Protein AF-A0A1B0DEE8-F1 (afdb_monomer_lite)

Structure (mmCIF, N/CA/C/O backbone):
data_AF-A0A1B0DEE8-F1
#
_entry.id   AF-A0A1B0DEE8-F1
#
loop_
_atom_site.group_PDB
_atom_site.id
_atom_site.type_symbol
_atom_site.label_atom_id
_atom_site.label_alt_id
_atom_site.label_comp_id
_atom_site.label_asym_id
_atom_site.label_entity_id
_atom_site.label_seq_id
_atom_site.pdbx_PDB_ins_code
_atom_site.Cartn_x
_atom_site.Cartn_y
_atom_site.Cartn_z
_atom_site.occupancy
_atom_site.B_iso_or_equiv
_atom_site.auth_seq_id
_atom_site.auth_comp_id
_atom_site.auth_asym_id
_atom_site.auth_atom_id
_atom_site.pdbx_PDB_model_num
ATOM 1 N N . MET A 1 1 ? 38.162 15.261 -68.451 1.00 57.97 1 MET A N 1
ATOM 2 C CA . MET A 1 1 ? 38.473 14.743 -67.091 1.00 57.97 1 MET A CA 1
ATOM 3 C C . MET A 1 1 ? 37.613 15.298 -65.938 1.00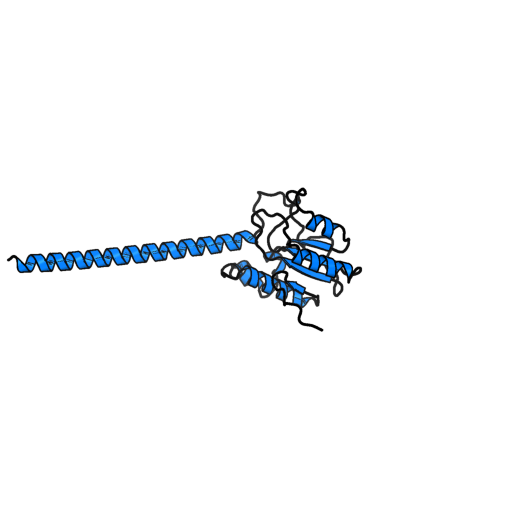 57.97 1 MET A C 1
ATOM 5 O O . MET A 1 1 ? 37.346 14.545 -65.012 1.00 57.97 1 MET A O 1
ATOM 9 N N . ARG A 1 2 ? 37.113 16.549 -65.949 1.00 59.44 2 ARG A N 1
ATOM 10 C CA . ARG A 1 2 ? 36.412 17.152 -64.780 1.00 59.44 2 ARG A CA 1
ATOM 11 C C . ARG A 1 2 ? 35.042 16.550 -64.392 1.00 59.44 2 ARG A C 1
ATOM 13 O O . ARG A 1 2 ? 34.632 16.687 -63.243 1.00 59.44 2 ARG A O 1
ATOM 20 N N . ARG A 1 3 ? 34.320 15.885 -65.309 1.00 58.22 3 ARG A N 1
ATOM 21 C CA . ARG A 1 3 ? 32.992 15.290 -65.021 1.00 58.22 3 ARG A CA 1
ATOM 22 C C . ARG A 1 3 ? 33.059 14.008 -64.175 1.00 58.22 3 ARG A C 1
ATOM 24 O O . ARG A 1 3 ? 32.176 13.798 -63.352 1.00 58.22 3 ARG A O 1
ATOM 31 N N . CYS A 1 4 ? 34.113 13.201 -64.313 1.00 59.72 4 CYS A N 1
ATOM 32 C CA . CYS A 1 4 ? 34.241 11.930 -63.587 1.00 59.72 4 CYS A CA 1
ATOM 33 C C . CYS A 1 4 ? 34.540 12.147 -62.088 1.00 59.72 4 CYS A C 1
ATOM 35 O O . CYS A 1 4 ? 33.928 11.515 -61.228 1.00 59.72 4 CYS A O 1
ATOM 37 N N . LEU A 1 5 ? 35.383 13.137 -61.758 1.00 61.09 5 LEU A N 1
ATOM 38 C CA . LEU A 1 5 ? 35.723 13.483 -60.370 1.00 61.09 5 LEU A CA 1
ATOM 39 C C . LEU A 1 5 ? 34.499 13.920 -59.538 1.00 61.09 5 LEU A C 1
ATOM 41 O O . LEU A 1 5 ? 34.363 13.525 -58.382 1.00 61.09 5 LEU A O 1
ATOM 45 N N . LYS A 1 6 ? 33.569 14.692 -60.127 1.00 64.12 6 LYS A N 1
ATOM 46 C CA . LYS A 1 6 ? 32.334 15.131 -59.445 1.00 64.12 6 LYS A CA 1
ATOM 47 C C . LYS A 1 6 ? 31.393 13.967 -59.111 1.00 64.12 6 LYS A C 1
ATOM 49 O O . LYS A 1 6 ? 30.722 14.018 -58.082 1.00 64.12 6 LYS A O 1
ATOM 54 N N . LEU A 1 7 ? 31.341 12.930 -59.951 1.00 62.00 7 LEU A N 1
ATOM 55 C CA . LEU A 1 7 ? 30.512 11.743 -59.711 1.00 62.00 7 LEU A CA 1
ATOM 56 C C . LEU A 1 7 ? 31.082 10.878 -58.582 1.00 62.00 7 LEU A C 1
ATOM 58 O O . LEU A 1 7 ? 30.328 10.446 -57.712 1.00 62.00 7 LEU A O 1
ATOM 62 N N . ILE A 1 8 ? 32.405 10.698 -58.540 1.00 61.94 8 ILE A N 1
ATOM 63 C CA . ILE A 1 8 ? 33.090 9.981 -57.453 1.00 61.94 8 ILE A CA 1
ATOM 64 C C . ILE A 1 8 ? 32.907 10.732 -56.127 1.00 61.94 8 ILE A C 1
ATOM 66 O O . ILE A 1 8 ? 32.523 10.124 -55.129 1.00 61.94 8 ILE A O 1
ATOM 70 N N . HIS A 1 9 ? 33.056 12.061 -56.135 1.00 59.69 9 HIS A N 1
ATOM 71 C CA . HIS A 1 9 ? 32.853 12.892 -54.947 1.00 59.69 9 HIS A CA 1
ATOM 72 C C . HIS A 1 9 ? 31.398 12.862 -54.440 1.00 59.69 9 HIS A C 1
ATOM 74 O O . HIS A 1 9 ? 31.171 12.691 -53.2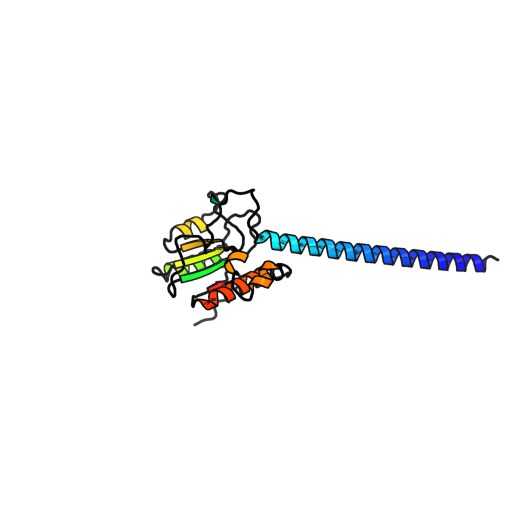44 1.00 59.69 9 HIS A O 1
ATOM 80 N N . ARG A 1 10 ? 30.391 12.925 -55.331 1.00 61.41 10 ARG A N 1
ATOM 81 C CA . ARG A 1 10 ? 28.968 12.767 -54.954 1.00 61.41 10 ARG A CA 1
ATOM 82 C C . ARG A 1 10 ? 28.661 11.382 -54.381 1.00 61.41 10 ARG A C 1
ATOM 84 O O . ARG A 1 10 ? 27.948 11.284 -53.386 1.00 61.41 10 ARG A O 1
ATOM 91 N N . ARG A 1 11 ? 29.214 10.317 -54.971 1.00 60.56 11 ARG A N 1
ATOM 92 C CA . ARG A 1 11 ? 29.012 8.936 -54.500 1.00 60.56 11 ARG A CA 1
ATOM 93 C C . ARG A 1 11 ? 29.676 8.703 -53.138 1.00 60.56 11 ARG A C 1
ATOM 95 O O . ARG A 1 11 ? 29.110 8.019 -52.292 1.00 60.56 11 ARG A O 1
ATOM 102 N N . GLN A 1 12 ? 30.838 9.315 -52.902 1.00 62.47 12 GLN A N 1
ATOM 103 C CA . GLN A 1 12 ? 31.542 9.261 -51.621 1.00 62.47 12 GLN A CA 1
ATOM 104 C C . GLN A 1 12 ? 30.820 10.075 -50.531 1.00 62.47 12 GLN A C 1
ATOM 106 O O . GLN A 1 12 ? 30.709 9.598 -49.404 1.00 62.47 12 GLN A O 1
ATOM 111 N N . ASN A 1 13 ? 30.250 11.240 -50.865 1.00 62.56 13 ASN A N 1
ATOM 112 C CA . ASN A 1 13 ? 29.417 12.019 -49.938 1.00 62.56 13 ASN A CA 1
ATOM 113 C C . ASN A 1 13 ? 28.088 11.327 -49.601 1.00 62.56 13 ASN A C 1
ATOM 115 O O . ASN A 1 13 ? 27.680 11.335 -48.445 1.00 62.56 13 ASN A O 1
ATOM 119 N N . SER A 1 14 ? 27.442 10.676 -50.573 1.00 65.19 14 SER A N 1
ATOM 120 C CA . SER A 1 14 ? 26.215 9.900 -50.342 1.00 65.19 14 SER A CA 1
ATOM 121 C C . SER A 1 14 ? 26.455 8.713 -49.399 1.00 65.19 14 SER A C 1
ATOM 123 O O . SER A 1 14 ? 25.689 8.517 -48.458 1.00 65.19 14 SER A O 1
ATOM 125 N N . LYS A 1 15 ? 27.566 7.979 -49.567 1.00 70.38 15 LYS A N 1
ATOM 126 C CA . LYS A 1 15 ? 27.953 6.895 -48.645 1.00 70.38 15 LYS A CA 1
ATOM 127 C C . LYS A 1 15 ? 28.266 7.401 -47.233 1.00 70.38 15 LYS A C 1
ATOM 129 O O . LYS A 1 15 ? 27.824 6.788 -46.268 1.00 70.38 15 LYS A O 1
ATOM 134 N N . LYS A 1 16 ? 28.982 8.527 -47.101 1.00 72.62 16 LYS A N 1
ATOM 135 C CA . LYS A 1 16 ? 29.254 9.159 -45.796 1.00 72.62 16 LYS A CA 1
ATOM 136 C C . LYS A 1 16 ? 27.967 9.622 -45.108 1.00 72.62 16 LYS A C 1
ATOM 138 O O . LYS A 1 16 ? 27.787 9.350 -43.929 1.00 72.62 16 LYS A O 1
ATOM 143 N N . SER A 1 17 ? 27.056 10.252 -45.847 1.00 77.00 17 SER A N 1
ATOM 144 C CA . SER A 1 17 ? 25.750 10.685 -45.335 1.00 77.00 17 SER A CA 1
ATOM 145 C C . SER A 1 17 ? 24.889 9.503 -44.868 1.00 77.00 17 SER A C 1
ATOM 147 O O . SER A 1 17 ? 24.322 9.566 -43.781 1.00 77.00 17 SER A O 1
ATOM 149 N N . SER A 1 18 ? 24.868 8.395 -45.618 1.00 81.62 18 SER A N 1
ATOM 150 C CA . SER A 1 18 ? 24.166 7.168 -45.217 1.00 81.62 18 SER A CA 1
ATOM 151 C C . SER A 1 18 ? 24.754 6.532 -43.952 1.00 81.62 18 SER A C 1
ATOM 153 O O . SER A 1 18 ? 23.999 6.038 -43.119 1.00 81.62 18 SER A O 1
ATOM 155 N N . LEU A 1 19 ? 26.083 6.548 -43.792 1.00 87.69 19 LEU A N 1
ATOM 156 C CA . LEU A 1 19 ? 26.756 6.011 -42.605 1.00 87.69 19 LEU A CA 1
ATOM 157 C C . LEU A 1 19 ? 26.468 6.861 -41.357 1.00 87.69 19 LEU A C 1
ATOM 159 O O . LEU A 1 19 ? 26.223 6.317 -40.284 1.00 87.69 19 LEU A O 1
ATOM 163 N N . ILE A 1 20 ? 26.442 8.191 -41.509 1.00 89.75 20 ILE A N 1
ATOM 164 C CA . ILE A 1 20 ? 26.087 9.125 -40.430 1.00 89.75 20 ILE A CA 1
ATOM 165 C C . ILE A 1 20 ? 24.626 8.927 -40.007 1.00 89.75 20 ILE A C 1
ATOM 167 O O . ILE A 1 20 ? 24.366 8.828 -38.813 1.00 89.75 20 ILE A O 1
ATOM 171 N N . LEU A 1 21 ? 23.682 8.803 -40.952 1.00 90.12 21 LEU A N 1
ATOM 172 C CA . LEU A 1 21 ? 22.279 8.513 -40.619 1.00 90.12 21 LEU A CA 1
ATOM 173 C C . LEU A 1 21 ? 22.135 7.194 -39.848 1.00 90.12 21 LEU A C 1
ATOM 175 O O . LEU A 1 21 ? 21.392 7.141 -38.871 1.00 90.12 21 LEU A O 1
ATOM 179 N N . GLY A 1 22 ? 22.861 6.150 -40.261 1.00 91.00 22 GLY A N 1
ATOM 180 C CA . GLY A 1 22 ? 22.868 4.862 -39.565 1.00 91.00 22 GLY A CA 1
ATOM 181 C C . GLY A 1 22 ? 23.398 4.967 -38.133 1.00 91.00 22 GLY A C 1
ATOM 182 O O . GLY A 1 22 ? 22.785 4.430 -37.213 1.00 91.00 22 GLY A O 1
ATOM 183 N N . LEU A 1 23 ? 24.490 5.710 -37.926 1.00 93.38 23 LEU A N 1
ATOM 184 C CA . LEU A 1 23 ? 25.056 5.947 -36.595 1.00 93.38 23 LEU A CA 1
ATOM 185 C C . LEU A 1 23 ? 24.091 6.742 -35.701 1.00 93.38 23 LEU A C 1
ATOM 187 O O . LEU A 1 23 ? 23.896 6.387 -34.543 1.00 93.38 23 LEU A O 1
ATOM 191 N N . VAL A 1 24 ? 23.455 7.788 -36.238 1.00 94.00 24 VAL A N 1
ATOM 192 C CA . VAL A 1 24 ? 22.467 8.590 -35.499 1.00 94.00 24 VAL A CA 1
ATOM 193 C C . VAL A 1 24 ? 21.260 7.737 -35.113 1.00 94.00 24 VAL A C 1
ATOM 195 O O . VAL A 1 24 ? 20.858 7.756 -33.953 1.00 94.00 24 VAL A O 1
ATOM 198 N N . ALA A 1 25 ? 20.719 6.940 -36.038 1.00 93.69 25 ALA A N 1
ATOM 199 C CA . ALA A 1 25 ? 19.613 6.030 -35.742 1.00 93.69 25 ALA A CA 1
ATOM 200 C C . ALA A 1 25 ? 19.987 5.013 -34.651 1.00 93.69 25 ALA A C 1
ATOM 202 O O . ALA A 1 25 ? 19.204 4.795 -33.731 1.00 93.69 25 ALA A O 1
ATOM 203 N N . PHE A 1 26 ? 21.198 4.450 -34.703 1.00 94.62 26 PHE A N 1
ATOM 204 C CA . PHE A 1 26 ? 21.702 3.535 -33.677 1.00 94.62 26 PHE A CA 1
ATOM 205 C C . PHE A 1 26 ? 21.856 4.203 -32.300 1.00 94.62 26 PHE A C 1
ATOM 207 O O . PHE A 1 26 ? 21.497 3.621 -31.280 1.00 94.62 26 PHE A O 1
ATOM 214 N N . LEU A 1 27 ? 22.355 5.441 -32.247 1.00 94.69 27 LEU A N 1
ATOM 215 C CA . LEU A 1 27 ? 22.477 6.184 -30.989 1.00 94.69 27 LEU A CA 1
ATOM 216 C C . LEU A 1 27 ? 21.104 6.529 -30.394 1.00 94.69 27 LEU A C 1
ATOM 218 O O . LEU A 1 27 ? 20.919 6.427 -29.181 1.00 94.69 27 LEU A O 1
ATOM 222 N N . LEU A 1 28 ? 20.131 6.891 -31.236 1.00 93.81 28 LEU A N 1
ATOM 223 C CA . LEU A 1 28 ? 18.759 7.161 -30.802 1.00 93.81 28 LEU A CA 1
ATOM 224 C C . LEU A 1 28 ? 18.076 5.901 -30.253 1.00 93.81 28 LEU A C 1
ATOM 226 O O . LEU A 1 28 ? 17.429 5.971 -29.209 1.00 93.81 28 LEU A O 1
ATOM 230 N N . THR A 1 29 ? 18.251 4.743 -30.896 1.00 91.25 29 THR A N 1
ATOM 231 C CA . THR A 1 29 ? 17.682 3.480 -30.396 1.00 91.25 29 THR A CA 1
ATOM 232 C C . THR A 1 29 ? 18.361 3.022 -29.110 1.00 91.25 29 THR A C 1
ATOM 234 O O . THR A 1 29 ? 17.673 2.612 -28.178 1.00 91.25 29 THR A O 1
ATOM 237 N N . LEU A 1 30 ? 19.686 3.150 -28.999 1.00 93.06 30 LEU A N 1
ATOM 238 C CA . LEU A 1 30 ? 20.413 2.819 -27.772 1.00 93.06 30 LEU A CA 1
ATOM 239 C C . LEU A 1 30 ? 19.978 3.709 -26.596 1.00 93.06 30 LEU A C 1
ATOM 241 O O . LEU A 1 30 ? 19.745 3.205 -25.498 1.00 93.06 30 LEU A O 1
ATOM 245 N N . SER A 1 31 ? 19.812 5.012 -26.836 1.00 90.88 31 SER A N 1
ATOM 246 C CA . SER A 1 31 ? 19.264 5.972 -25.868 1.00 90.88 31 SER A CA 1
ATOM 247 C C . SER A 1 31 ? 17.850 5.588 -25.411 1.00 90.88 31 SER A C 1
ATOM 249 O O . SER A 1 31 ? 17.574 5.536 -24.209 1.00 90.88 31 SER A O 1
ATOM 251 N N . ALA A 1 32 ? 16.964 5.229 -26.346 1.00 87.88 32 ALA A N 1
ATOM 252 C CA . ALA A 1 32 ? 15.616 4.758 -26.029 1.00 87.88 32 ALA A CA 1
ATOM 253 C C . ALA A 1 32 ? 15.633 3.468 -25.182 1.00 87.88 32 ALA A C 1
ATOM 255 O O . ALA A 1 32 ? 14.889 3.346 -24.212 1.00 87.88 32 ALA A O 1
ATOM 256 N N . ILE A 1 33 ? 16.527 2.521 -25.485 1.00 85.19 33 ILE A N 1
ATOM 257 C CA . ILE A 1 33 ? 16.680 1.284 -24.700 1.00 85.19 33 ILE A CA 1
ATOM 258 C C . ILE A 1 33 ? 17.191 1.588 -23.284 1.00 85.19 33 ILE A C 1
ATOM 260 O O . ILE A 1 33 ? 16.711 1.001 -22.314 1.00 85.19 33 ILE A O 1
ATOM 264 N N . LEU A 1 34 ? 18.160 2.497 -23.147 1.00 84.44 34 LEU A N 1
ATOM 265 C CA . LEU A 1 34 ? 18.716 2.904 -21.853 1.00 84.44 34 LEU A CA 1
ATOM 266 C C . LEU A 1 34 ? 17.673 3.606 -20.976 1.00 84.44 34 LEU A C 1
ATOM 268 O O . LEU A 1 34 ? 17.533 3.266 -19.801 1.00 84.44 34 LEU A O 1
ATOM 272 N N . THR A 1 35 ? 16.921 4.548 -21.547 1.00 79.00 35 THR A N 1
ATOM 273 C CA . THR A 1 35 ? 15.847 5.265 -20.839 1.00 79.00 35 THR A CA 1
ATOM 274 C C . THR A 1 35 ? 14.728 4.320 -20.408 1.00 79.00 35 THR A C 1
ATOM 276 O O . THR A 1 35 ? 14.304 4.377 -19.253 1.00 79.00 35 THR A O 1
ATOM 279 N N . LEU A 1 36 ? 14.327 3.381 -21.271 1.00 75.81 36 LEU A N 1
ATOM 280 C CA . LEU A 1 36 ? 13.357 2.344 -20.922 1.00 75.81 36 LEU A CA 1
ATOM 281 C C . LEU A 1 36 ? 13.870 1.472 -19.768 1.00 75.81 36 LEU A C 1
ATOM 283 O O . LEU A 1 36 ? 13.193 1.347 -18.753 1.00 75.81 36 LEU A O 1
ATOM 287 N N . LYS A 1 37 ? 15.097 0.940 -19.854 1.00 77.00 37 LYS A N 1
ATOM 288 C CA . LYS A 1 37 ? 15.707 0.155 -18.763 1.00 77.00 37 LYS A CA 1
ATOM 289 C C . LYS A 1 37 ? 15.753 0.918 -17.439 1.00 77.00 37 LYS A C 1
ATOM 291 O O . LYS A 1 37 ? 15.513 0.326 -16.389 1.00 77.00 37 LYS A O 1
ATOM 296 N N . HIS A 1 38 ? 16.051 2.215 -17.477 1.00 74.62 38 HIS A N 1
ATOM 297 C CA . HIS A 1 38 ? 16.076 3.049 -16.280 1.00 74.62 38 HIS A CA 1
ATOM 298 C C . HIS A 1 38 ? 14.681 3.202 -15.657 1.00 74.62 38 HIS A C 1
ATOM 300 O O . HIS A 1 38 ? 14.534 3.028 -14.448 1.00 74.62 38 HIS A O 1
ATOM 306 N N . ALA A 1 39 ? 13.653 3.470 -16.469 1.00 65.31 39 ALA A N 1
ATOM 307 C CA . ALA A 1 39 ? 12.270 3.557 -16.000 1.00 65.31 39 ALA A CA 1
ATOM 308 C C . ALA A 1 39 ? 11.797 2.234 -15.365 1.00 65.31 39 ALA A C 1
ATOM 310 O O . ALA A 1 39 ? 11.245 2.248 -14.265 1.00 65.31 39 ALA A O 1
ATOM 311 N N . LEU A 1 40 ? 12.111 1.093 -15.993 1.00 66.00 40 LEU A N 1
ATOM 312 C CA . LEU A 1 40 ? 11.787 -0.246 -15.479 1.00 66.00 40 LEU A CA 1
ATOM 313 C C . LEU A 1 40 ? 12.465 -0.523 -14.128 1.00 66.00 40 LEU A C 1
ATOM 315 O O . LEU A 1 40 ? 11.823 -0.955 -13.170 1.00 66.00 40 LEU A O 1
ATOM 319 N N . ASN A 1 41 ? 13.764 -0.228 -14.023 1.00 67.06 41 ASN A N 1
ATOM 320 C CA . ASN A 1 41 ? 14.497 -0.388 -12.768 1.00 67.06 41 ASN A CA 1
ATOM 321 C C . ASN A 1 41 ? 13.973 0.539 -11.667 1.00 67.06 41 ASN A C 1
ATOM 323 O O . ASN A 1 41 ? 13.994 0.158 -10.500 1.00 67.06 41 ASN A O 1
ATOM 327 N N . SER A 1 42 ? 13.502 1.738 -12.014 1.00 66.94 42 SER A N 1
ATOM 328 C CA . SER A 1 42 ? 12.907 2.651 -11.039 1.00 66.94 42 SER A CA 1
ATOM 329 C C . SER A 1 42 ? 11.577 2.127 -10.497 1.00 66.94 42 SER A C 1
ATOM 331 O O . SER A 1 42 ? 11.341 2.252 -9.301 1.00 66.94 42 SER A O 1
ATOM 333 N N . GLY A 1 43 ? 10.736 1.517 -11.340 1.00 66.12 43 GLY A N 1
ATOM 334 C CA . GLY A 1 43 ? 9.462 0.938 -10.908 1.00 66.12 43 GLY A CA 1
ATOM 335 C C . GLY A 1 43 ? 9.651 -0.233 -9.942 1.00 66.12 43 GLY A C 1
ATOM 336 O O . GLY A 1 43 ? 9.069 -0.258 -8.862 1.00 66.12 43 GLY A O 1
ATOM 337 N N . LYS A 1 44 ? 10.568 -1.153 -10.265 1.00 68.56 44 LYS A N 1
ATOM 338 C CA . LYS A 1 44 ? 10.904 -2.292 -9.396 1.00 68.56 44 LYS A CA 1
ATOM 339 C C . LYS A 1 44 ? 11.449 -1.858 -8.024 1.00 68.56 44 LYS A C 1
ATOM 341 O O . LYS A 1 44 ? 11.151 -2.497 -7.022 1.00 68.56 44 LYS A O 1
ATOM 346 N N . LYS A 1 45 ? 12.201 -0.753 -7.955 1.00 75.62 45 LYS A N 1
ATOM 347 C CA . LYS A 1 45 ? 12.716 -0.199 -6.688 1.00 75.62 45 LYS A CA 1
ATOM 348 C C . LYS A 1 45 ? 11.621 0.316 -5.745 1.00 75.62 45 LYS A C 1
ATOM 350 O O . LYS A 1 45 ? 11.877 0.393 -4.553 1.00 75.62 45 LYS A O 1
ATOM 355 N N . CYS A 1 46 ? 10.428 0.643 -6.246 1.00 79.94 46 CYS A N 1
ATOM 356 C CA . CYS A 1 46 ? 9.333 1.172 -5.426 1.00 79.94 46 CYS A CA 1
ATOM 357 C C . CYS A 1 46 ? 8.723 0.151 -4.458 1.00 79.94 46 CYS A C 1
ATOM 359 O O . CYS A 1 46 ? 8.167 0.545 -3.439 1.00 79.94 46 CYS A O 1
ATOM 361 N N . PHE A 1 47 ? 8.784 -1.140 -4.789 1.00 81.56 47 PHE A N 1
ATOM 362 C CA . PHE A 1 47 ? 8.101 -2.207 -4.043 1.00 81.56 47 PHE A CA 1
ATOM 363 C C . PHE A 1 47 ? 9.063 -3.190 -3.375 1.00 81.56 47 PHE A C 1
ATOM 365 O O . PHE A 1 47 ? 8.639 -4.131 -2.710 1.00 81.56 47 PHE A O 1
ATOM 372 N N . ILE A 1 48 ? 10.365 -2.994 -3.572 1.00 77.50 48 ILE A N 1
ATOM 373 C CA . ILE A 1 48 ? 11.402 -3.778 -2.913 1.00 77.50 48 ILE A CA 1
ATOM 374 C C . ILE A 1 48 ? 11.774 -3.068 -1.618 1.00 77.50 48 ILE A C 1
ATOM 376 O O . ILE A 1 48 ? 12.020 -1.862 -1.617 1.00 77.50 48 ILE A O 1
ATOM 380 N N . LEU A 1 49 ? 11.831 -3.831 -0.527 1.00 68.06 49 LEU A N 1
ATOM 381 C CA . LEU A 1 49 ? 12.379 -3.360 0.741 1.00 68.06 49 LEU A CA 1
ATOM 382 C C . LEU A 1 49 ? 13.816 -2.854 0.517 1.00 68.06 49 LEU A C 1
ATOM 384 O O . LEU A 1 49 ? 14.609 -3.559 -0.112 1.00 68.06 49 LEU A O 1
ATOM 388 N N . PRO A 1 50 ? 14.166 -1.644 0.979 1.00 64.19 50 PRO A N 1
ATOM 389 C CA . PRO A 1 50 ? 15.522 -1.132 0.831 1.00 64.19 50 PRO A CA 1
ATOM 390 C C . PRO A 1 50 ? 16.510 -2.039 1.571 1.00 64.19 50 PRO A C 1
ATOM 392 O O . PRO A 1 50 ? 16.306 -2.371 2.736 1.00 64.19 50 PRO A O 1
ATOM 395 N N . ASP A 1 51 ? 17.600 -2.412 0.904 1.00 55.97 51 ASP A N 1
ATOM 396 C CA . ASP A 1 51 ? 18.673 -3.187 1.524 1.00 55.97 51 ASP A CA 1
ATOM 397 C C . ASP A 1 51 ? 19.456 -2.283 2.496 1.00 55.97 51 ASP A C 1
ATOM 399 O O . ASP A 1 51 ? 20.151 -1.349 2.086 1.00 55.97 51 ASP A O 1
ATOM 403 N N . GLY A 1 52 ? 19.269 -2.502 3.799 1.00 55.59 52 GLY A N 1
ATOM 404 C CA . GLY A 1 52 ? 20.194 -2.074 4.853 1.00 55.59 52 GLY A CA 1
ATOM 405 C C . GLY A 1 52 ? 20.321 -0.579 5.188 1.00 55.59 52 GLY A C 1
ATOM 406 O O . GLY A 1 52 ? 21.196 -0.243 5.984 1.00 55.59 52 GLY A O 1
ATOM 407 N N . SER A 1 53 ? 19.501 0.337 4.650 1.00 53.75 53 SER A N 1
ATOM 408 C CA . SER A 1 53 ? 19.640 1.787 4.935 1.00 53.75 53 SER A CA 1
ATOM 409 C C . SER A 1 53 ? 18.620 2.377 5.916 1.00 53.75 53 SER A C 1
ATOM 411 O O . SER A 1 53 ? 18.816 3.491 6.402 1.00 53.75 53 SER A O 1
ATOM 413 N N . LEU A 1 54 ? 17.528 1.669 6.205 1.00 55.78 54 LEU A N 1
ATOM 414 C CA . LEU A 1 54 ? 16.495 2.089 7.150 1.00 55.78 54 LEU A CA 1
ATOM 415 C C . LEU A 1 54 ? 16.260 0.968 8.153 1.00 55.78 54 LEU A C 1
ATOM 417 O O . LEU A 1 54 ? 16.228 -0.202 7.783 1.00 55.78 54 LEU A O 1
ATOM 421 N N . ARG A 1 55 ? 16.143 1.330 9.434 1.00 61.25 55 ARG A N 1
ATOM 422 C CA . ARG A 1 55 ? 15.785 0.372 10.481 1.00 61.25 55 ARG A CA 1
ATOM 423 C C . ARG A 1 55 ? 14.431 -0.220 10.107 1.00 61.25 55 ARG A C 1
ATOM 425 O O . ARG A 1 55 ? 13.462 0.535 10.047 1.00 61.25 55 ARG A O 1
ATOM 432 N N . GLU A 1 56 ? 14.374 -1.530 9.867 1.00 63.06 56 GLU A N 1
ATOM 433 C CA . GLU A 1 56 ? 13.117 -2.274 9.684 1.00 63.06 56 GLU A CA 1
ATOM 434 C C . GLU A 1 56 ? 12.100 -1.910 10.780 1.00 63.06 56 GLU A C 1
ATOM 436 O O . GLU A 1 56 ? 10.916 -1.768 10.495 1.00 63.06 56 GLU A O 1
ATOM 441 N N . ASP A 1 57 ? 12.588 -1.599 11.987 1.00 66.94 57 ASP A N 1
ATOM 442 C CA . ASP A 1 57 ? 11.834 -1.101 13.145 1.00 66.94 57 ASP A CA 1
ATOM 443 C C . ASP A 1 57 ? 10.967 0.150 12.889 1.00 66.94 57 ASP A C 1
ATOM 445 O O . ASP A 1 57 ? 10.062 0.443 13.671 1.00 66.94 57 ASP A O 1
ATOM 449 N N . LEU A 1 58 ? 11.271 0.949 11.860 1.00 79.31 58 LEU A N 1
ATOM 450 C CA . LEU A 1 58 ? 10.544 2.184 11.546 1.00 79.31 58 LEU A CA 1
ATOM 451 C C . LEU A 1 58 ? 9.482 2.003 10.457 1.00 79.31 58 LEU A C 1
ATOM 453 O O . LEU A 1 58 ? 8.632 2.884 10.290 1.00 79.31 58 LEU A O 1
ATOM 457 N N . LEU A 1 59 ? 9.538 0.897 9.712 1.00 87.94 59 LEU A N 1
ATOM 458 C CA . LEU A 1 59 ? 8.537 0.548 8.714 1.00 87.94 59 LEU A CA 1
ATOM 459 C C . LEU A 1 59 ? 7.299 -0.044 9.393 1.00 87.94 59 LEU A C 1
ATOM 461 O O . LEU A 1 59 ? 7.348 -0.559 10.508 1.00 87.94 59 LEU A O 1
ATOM 465 N N . LEU A 1 60 ? 6.160 0.029 8.707 1.00 89.94 60 LEU A N 1
ATOM 466 C CA . LEU A 1 60 ? 4.976 -0.711 9.121 1.00 89.94 60 LEU A CA 1
ATOM 467 C C . LEU A 1 60 ? 5.260 -2.218 9.059 1.00 89.94 60 LEU A C 1
ATOM 469 O O . LEU A 1 60 ? 5.928 -2.672 8.120 1.00 89.94 60 LEU A O 1
ATOM 473 N N . PRO A 1 61 ? 4.711 -3.005 9.997 1.00 90.12 61 PRO A N 1
ATOM 474 C CA . PRO A 1 61 ? 4.886 -4.445 9.973 1.00 90.12 61 PRO A CA 1
ATOM 475 C C . PRO A 1 61 ? 4.212 -5.055 8.740 1.00 90.12 61 PRO A C 1
ATOM 477 O O . PRO A 1 61 ? 3.205 -4.542 8.233 1.00 90.12 61 PRO A O 1
ATOM 480 N N . ASP A 1 62 ? 4.782 -6.155 8.253 1.00 89.00 62 ASP A N 1
ATOM 481 C CA . ASP A 1 62 ? 4.215 -6.920 7.146 1.00 89.00 62 ASP A CA 1
ATOM 482 C C . ASP A 1 62 ? 2.951 -7.664 7.597 1.00 89.00 62 ASP A C 1
ATOM 484 O O . ASP A 1 62 ? 2.925 -8.279 8.665 1.00 89.00 62 ASP A O 1
ATOM 488 N N . ILE A 1 63 ? 1.899 -7.633 6.775 1.00 88.00 63 ILE A N 1
ATOM 489 C CA . ILE A 1 63 ? 0.620 -8.287 7.094 1.00 88.00 63 ILE A CA 1
ATOM 490 C C . ILE A 1 63 ? 0.744 -9.799 7.351 1.00 88.00 63 ILE A C 1
ATOM 492 O O . ILE A 1 63 ? -0.047 -10.347 8.114 1.00 88.00 63 ILE A O 1
ATOM 496 N N . MET A 1 64 ? 1.710 -10.480 6.731 1.00 84.19 64 MET A N 1
ATOM 497 C CA . MET A 1 64 ? 1.911 -11.922 6.895 1.00 84.19 64 MET A CA 1
ATOM 498 C C . MET A 1 64 ? 2.751 -12.267 8.131 1.00 84.19 64 MET A C 1
ATOM 500 O O . MET A 1 64 ? 2.825 -13.440 8.493 1.00 84.19 64 MET A O 1
ATOM 504 N N . MET A 1 65 ? 3.403 -11.281 8.756 1.00 83.19 65 MET A N 1
ATOM 505 C CA . MET A 1 65 ? 4.330 -11.490 9.877 1.00 83.19 65 MET A CA 1
ATOM 506 C C . MET A 1 65 ? 3.831 -10.920 11.209 1.00 83.19 65 MET A C 1
ATOM 508 O O . MET A 1 65 ? 4.404 -11.232 12.250 1.00 83.19 65 MET A O 1
ATOM 512 N N . ASP A 1 66 ? 2.793 -10.086 11.197 1.00 84.44 66 ASP A N 1
ATOM 513 C CA . ASP A 1 66 ? 2.295 -9.433 12.406 1.00 84.44 66 ASP A CA 1
ATOM 514 C C . ASP A 1 66 ? 1.311 -10.298 13.217 1.00 84.44 66 ASP A C 1
ATOM 516 O O . ASP A 1 66 ? 0.647 -11.198 12.702 1.00 84.44 66 ASP A O 1
ATOM 520 N N . ASN A 1 67 ? 1.180 -9.992 14.510 1.00 83.19 67 ASN A N 1
ATOM 521 C CA . ASN A 1 67 ? 0.310 -10.690 15.452 1.00 83.19 67 ASN A CA 1
ATOM 522 C C . ASN A 1 67 ? -1.185 -10.527 15.124 1.00 83.19 67 ASN A C 1
ATOM 524 O O . ASN A 1 67 ? -1.981 -11.449 15.320 1.00 83.19 67 ASN A O 1
ATOM 528 N N . LYS A 1 68 ? -1.573 -9.353 14.626 1.00 87.81 68 LYS A N 1
ATOM 529 C CA . LYS A 1 68 ? -2.948 -9.009 14.294 1.00 87.81 68 LYS A CA 1
ATOM 530 C C . LYS A 1 68 ? -3.224 -9.428 12.862 1.00 87.81 68 LYS A C 1
ATOM 532 O O . LYS A 1 68 ? -2.919 -8.715 11.909 1.00 87.81 68 LYS A O 1
ATOM 537 N N . THR A 1 69 ? -3.834 -10.598 12.736 1.00 83.38 69 THR A N 1
ATOM 538 C CA . THR A 1 69 ? -4.211 -11.169 11.447 1.00 83.38 69 THR A CA 1
ATOM 539 C C . THR A 1 69 ? -5.657 -10.822 11.076 1.00 83.38 69 THR A C 1
ATOM 541 O O . THR A 1 69 ? -6.499 -10.618 11.958 1.00 83.38 69 THR A O 1
ATOM 544 N N . PRO A 1 70 ? -5.968 -10.726 9.773 1.00 83.44 70 PRO A N 1
ATOM 545 C CA . PRO A 1 70 ? -7.334 -10.543 9.298 1.00 83.44 70 PRO A CA 1
ATOM 546 C C . PRO A 1 70 ? -8.276 -11.656 9.758 1.00 83.44 70 PRO A C 1
ATOM 548 O O . PRO A 1 70 ? -7.968 -12.839 9.619 1.00 83.44 70 PRO A O 1
ATOM 551 N N . THR A 1 71 ? -9.462 -11.278 10.234 1.00 81.81 71 THR A N 1
ATOM 552 C CA . THR A 1 71 ? -10.503 -12.235 10.624 1.00 81.81 71 THR A CA 1
ATOM 553 C C . THR A 1 71 ? -11.426 -12.503 9.438 1.00 81.81 71 THR A C 1
ATOM 555 O O . THR A 1 71 ? -11.983 -11.575 8.848 1.00 81.81 71 THR A O 1
ATOM 558 N N . LEU A 1 72 ? -11.642 -13.778 9.104 1.00 78.19 72 LEU A N 1
ATOM 559 C CA . LEU A 1 72 ? -12.506 -14.168 7.988 1.00 78.19 72 LEU A CA 1
ATOM 560 C C . LEU A 1 72 ? -13.918 -13.569 8.135 1.00 78.19 72 LEU A C 1
ATOM 562 O O . LEU A 1 72 ? -14.556 -13.701 9.180 1.00 78.19 72 LEU A O 1
ATOM 566 N N . GLY A 1 73 ? -14.398 -12.894 7.087 1.00 77.94 73 GLY A N 1
ATOM 567 C CA . GLY A 1 73 ? -15.738 -12.295 7.039 1.00 77.94 73 GLY A CA 1
ATOM 568 C C . GLY A 1 73 ? -15.960 -11.071 7.941 1.00 77.94 73 GLY A C 1
ATOM 569 O O . GLY A 1 73 ? -17.071 -10.548 7.971 1.00 77.94 73 GLY A O 1
ATOM 570 N N . ARG A 1 74 ? -14.939 -10.598 8.670 1.00 86.62 74 ARG A N 1
ATOM 571 C CA . ARG A 1 74 ? -14.999 -9.401 9.538 1.00 86.62 74 ARG A CA 1
ATOM 572 C C . ARG A 1 74 ? -13.792 -8.502 9.334 1.00 86.62 74 ARG A C 1
ATOM 574 O O . ARG A 1 74 ? -13.187 -7.991 10.277 1.00 86.62 74 ARG A O 1
ATOM 581 N N . THR A 1 75 ? -13.403 -8.349 8.081 1.00 88.38 75 THR A N 1
ATOM 582 C CA . THR A 1 75 ? -12.300 -7.482 7.711 1.00 88.38 75 THR A CA 1
ATOM 583 C C . THR A 1 75 ? -12.676 -6.662 6.486 1.00 88.38 75 THR A C 1
ATOM 585 O O . THR A 1 75 ? -13.403 -7.116 5.607 1.00 88.38 75 THR A O 1
ATOM 588 N N . ILE A 1 76 ? -12.210 -5.425 6.448 1.00 89.50 76 ILE A N 1
ATOM 589 C CA . ILE A 1 76 ? -12.254 -4.539 5.294 1.00 89.50 76 ILE A CA 1
ATOM 590 C C . ILE A 1 76 ? -10.815 -4.233 4.954 1.00 89.50 76 ILE A C 1
ATOM 592 O O . ILE A 1 76 ? -9.989 -4.027 5.843 1.00 89.50 76 ILE A O 1
ATOM 596 N N . PHE A 1 77 ? -10.512 -4.180 3.669 1.00 88.81 77 PHE A N 1
ATOM 597 C CA . PHE A 1 77 ? -9.171 -3.856 3.248 1.00 88.81 77 PHE A CA 1
ATOM 598 C C . PHE A 1 77 ? -9.128 -2.726 2.237 1.00 88.81 77 PHE A C 1
ATOM 600 O O . PHE A 1 77 ? -9.881 -2.714 1.261 1.00 88.81 77 PHE A O 1
ATOM 607 N N . PHE A 1 78 ? -8.156 -1.850 2.451 1.00 91.19 78 PHE A N 1
ATOM 608 C CA . PHE A 1 78 ? -7.743 -0.803 1.540 1.00 91.19 78 PHE A CA 1
ATOM 609 C C . PHE A 1 78 ? -6.357 -1.121 0.990 1.00 91.19 78 PHE A C 1
ATOM 611 O O . PHE A 1 78 ? -5.468 -1.494 1.752 1.00 91.19 78 PHE A O 1
ATOM 618 N N . HIS A 1 79 ? -6.166 -0.978 -0.318 1.00 89.00 79 HIS A N 1
ATOM 619 C CA . HIS A 1 79 ? -4.844 -1.075 -0.941 1.00 89.00 79 HIS A CA 1
ATOM 620 C C . HIS A 1 79 ? -4.360 0.295 -1.384 1.00 89.00 79 HIS A C 1
ATOM 622 O O . HIS A 1 79 ? -5.033 0.942 -2.183 1.00 89.00 79 HIS A O 1
ATOM 628 N N . GLU A 1 80 ? -3.191 0.687 -0.891 1.00 89.75 80 GLU A N 1
ATOM 629 C CA . GLU A 1 80 ? -2.427 1.839 -1.346 1.00 89.75 80 GLU A CA 1
ATOM 630 C C . GLU A 1 80 ? -1.243 1.336 -2.181 1.00 89.75 80 GLU A C 1
ATOM 632 O O . GLU A 1 80 ? -0.333 0.683 -1.658 1.00 89.75 80 GLU A O 1
ATOM 637 N N . THR A 1 81 ? -1.272 1.592 -3.491 1.00 87.19 81 THR A N 1
ATOM 638 C CA . THR A 1 81 ? -0.255 1.076 -4.424 1.00 87.19 81 THR A CA 1
ATOM 639 C C . THR A 1 81 ? 0.658 2.150 -4.998 1.00 87.19 81 THR A C 1
ATOM 641 O O . THR A 1 81 ? 1.518 1.844 -5.828 1.00 87.19 81 THR A O 1
ATOM 644 N N . SER A 1 82 ? 0.516 3.405 -4.559 1.00 83.88 82 SER A N 1
ATOM 645 C CA . SER A 1 82 ? 1.435 4.458 -4.977 1.00 83.88 82 SER A CA 1
ATOM 646 C C . SER A 1 82 ? 2.863 4.188 -4.492 1.00 83.88 82 SER A C 1
ATOM 648 O O . SER A 1 82 ? 3.108 3.596 -3.443 1.00 83.88 82 SER A O 1
ATOM 650 N N . CYS A 1 83 ? 3.834 4.620 -5.296 1.00 81.19 83 CYS A N 1
ATOM 651 C CA . CYS A 1 83 ? 5.244 4.518 -4.946 1.00 81.19 83 CYS A CA 1
ATOM 652 C C . CYS A 1 83 ? 5.640 5.659 -4.002 1.00 81.19 83 CYS A C 1
ATOM 654 O O . CYS A 1 83 ? 5.648 6.824 -4.407 1.00 81.19 83 CYS A O 1
ATOM 656 N N . SER A 1 84 ? 6.030 5.319 -2.773 1.00 79.94 84 SER A N 1
ATOM 657 C CA . SER A 1 84 ? 6.594 6.267 -1.808 1.00 79.94 84 SER A CA 1
ATOM 658 C C . SER A 1 84 ? 8.123 6.183 -1.792 1.00 79.94 84 SER A C 1
ATOM 660 O O . SER A 1 84 ? 8.708 5.275 -1.206 1.00 79.94 84 SER A O 1
ATOM 662 N N . GLN A 1 85 ? 8.798 7.126 -2.457 1.00 75.94 85 GLN A N 1
ATOM 663 C CA . GLN A 1 85 ? 10.269 7.146 -2.521 1.00 75.94 85 GLN A CA 1
ATOM 664 C C . GLN A 1 85 ? 10.928 7.557 -1.199 1.00 75.94 85 GLN A C 1
ATOM 666 O O . GLN A 1 85 ? 12.046 7.137 -0.916 1.00 75.94 85 GLN A O 1
ATOM 671 N N . ASP A 1 86 ? 10.246 8.376 -0.398 1.00 80.56 86 ASP A N 1
ATOM 672 C CA . ASP A 1 86 ? 10.704 8.811 0.923 1.00 80.56 86 ASP A CA 1
ATOM 673 C C . ASP A 1 86 ? 10.282 7.857 2.045 1.00 80.56 86 ASP A C 1
ATOM 675 O O . ASP A 1 86 ? 10.630 8.089 3.200 1.00 80.56 86 ASP A O 1
ATOM 679 N N . GLN A 1 87 ? 9.566 6.775 1.706 1.00 84.69 87 GLN A N 1
ATOM 680 C CA . GLN A 1 87 ? 9.171 5.700 2.623 1.00 84.69 87 GLN A CA 1
ATOM 681 C C . GLN A 1 87 ? 8.305 6.186 3.797 1.00 84.69 87 GLN A C 1
ATOM 683 O O . GLN A 1 87 ? 8.153 5.513 4.816 1.00 84.69 87 GLN A O 1
ATOM 688 N N . VAL A 1 88 ? 7.690 7.359 3.644 1.00 86.88 88 VAL A N 1
ATOM 689 C CA . VAL A 1 88 ? 6.725 7.913 4.592 1.00 86.88 88 VAL A CA 1
ATOM 690 C C . VAL A 1 88 ? 5.329 7.465 4.176 1.00 86.88 88 VAL A C 1
ATOM 692 O O . VAL A 1 88 ? 4.987 7.484 2.988 1.00 86.88 88 VAL A O 1
ATOM 695 N N . ILE A 1 89 ? 4.511 7.080 5.154 1.00 88.62 89 ILE A N 1
ATOM 696 C CA . ILE A 1 89 ? 3.086 6.822 4.943 1.00 88.62 89 ILE A CA 1
ATOM 697 C C . ILE A 1 89 ? 2.378 8.094 4.454 1.00 88.62 89 ILE A C 1
ATOM 699 O O . ILE A 1 89 ? 2.482 9.163 5.056 1.00 88.62 89 ILE A O 1
ATOM 703 N N . LYS A 1 90 ? 1.639 7.984 3.349 1.00 87.44 90 LYS A N 1
ATOM 704 C CA . LYS A 1 90 ? 0.904 9.101 2.751 1.00 87.44 90 LYS A CA 1
ATOM 705 C C . LYS A 1 90 ? -0.483 8.644 2.348 1.00 87.44 90 LYS A C 1
ATOM 707 O O . LYS A 1 90 ? -0.629 7.663 1.630 1.00 87.44 90 LYS A O 1
ATOM 712 N N . LEU A 1 91 ? -1.481 9.395 2.796 1.00 89.44 91 LEU A N 1
ATOM 713 C CA . LEU A 1 91 ? -2.866 9.269 2.372 1.00 89.44 91 LEU A CA 1
ATOM 714 C C . LEU A 1 91 ? -3.391 10.668 2.074 1.00 89.44 91 LEU A C 1
ATOM 716 O O . LEU A 1 91 ? -3.134 11.613 2.823 1.00 89.44 91 LEU A O 1
ATOM 720 N N . ASN A 1 92 ? -4.133 10.810 0.983 1.00 89.44 92 ASN A N 1
ATOM 721 C CA . ASN A 1 92 ? -4.875 12.037 0.733 1.00 89.44 92 ASN A CA 1
ATOM 722 C C . ASN A 1 92 ? -6.173 12.067 1.562 1.00 89.44 92 ASN A C 1
ATOM 724 O O . ASN A 1 92 ? -6.620 11.053 2.103 1.00 89.44 92 ASN A O 1
ATOM 728 N N . SER A 1 93 ? -6.803 13.241 1.641 1.00 90.38 93 SER A N 1
ATOM 729 C CA . SER A 1 93 ? -8.030 13.440 2.422 1.00 90.38 93 SER A CA 1
ATOM 730 C C . SER A 1 93 ? -9.161 12.497 2.009 1.00 90.38 93 SER A C 1
ATOM 732 O O . SER A 1 93 ? -9.872 11.982 2.864 1.00 90.38 93 SER A O 1
ATOM 734 N N . ARG A 1 94 ? -9.306 12.207 0.712 1.00 88.88 94 ARG A N 1
ATOM 735 C CA . ARG A 1 94 ? -10.357 11.314 0.210 1.00 88.88 94 ARG A CA 1
ATOM 736 C C . ARG A 1 94 ? -10.143 9.871 0.664 1.00 88.88 94 ARG A C 1
ATOM 738 O O . ARG A 1 94 ? -11.099 9.226 1.085 1.00 88.88 94 ARG A O 1
ATOM 745 N N . GLN A 1 95 ? -8.911 9.375 0.580 1.00 92.25 95 GLN A N 1
ATOM 746 C CA . GLN A 1 95 ? -8.556 8.031 1.038 1.00 92.25 95 GLN A CA 1
ATOM 747 C C . GLN A 1 95 ? -8.805 7.899 2.541 1.00 92.25 95 GLN A C 1
ATOM 749 O O . GLN A 1 95 ? -9.456 6.953 2.978 1.00 92.25 95 GLN A O 1
ATOM 754 N N . ALA A 1 96 ? -8.373 8.894 3.318 1.00 93.12 96 ALA A N 1
ATOM 755 C CA . ALA A 1 96 ? -8.590 8.925 4.756 1.00 93.12 96 ALA A CA 1
ATOM 756 C C . ALA A 1 96 ? -10.075 8.933 5.135 1.00 93.12 96 ALA A C 1
ATOM 758 O O . ALA A 1 96 ? -10.488 8.124 5.958 1.00 93.12 96 ALA A O 1
ATOM 759 N N . CYS A 1 97 ? -10.898 9.766 4.489 1.00 93.69 97 CYS A N 1
ATOM 760 C CA . CYS A 1 97 ? -12.340 9.786 4.739 1.00 93.69 97 CYS A CA 1
ATOM 761 C C . CYS A 1 97 ? -13.013 8.443 4.417 1.00 93.69 97 CYS A C 1
ATOM 763 O O . CYS A 1 97 ? -13.938 8.042 5.121 1.00 93.69 97 CYS A O 1
ATOM 765 N N . ALA A 1 98 ? -12.568 7.736 3.373 1.00 93.69 98 ALA A N 1
ATOM 766 C CA . ALA A 1 98 ? -13.101 6.416 3.039 1.00 93.69 98 ALA A CA 1
ATOM 767 C C . ALA A 1 98 ? -12.743 5.370 4.109 1.00 93.69 98 ALA A C 1
ATOM 769 O O . ALA A 1 98 ? -13.613 4.612 4.541 1.00 93.69 98 ALA A O 1
ATOM 770 N N . ILE A 1 99 ? -11.487 5.369 4.566 1.00 95.38 99 ILE A N 1
ATOM 771 C CA . ILE A 1 99 ? -11.001 4.483 5.632 1.00 95.38 99 ILE A CA 1
ATOM 772 C C . ILE A 1 99 ? -11.751 4.763 6.940 1.00 95.38 99 ILE A C 1
ATOM 774 O O . ILE A 1 99 ? -12.293 3.840 7.548 1.00 95.38 99 ILE A O 1
ATOM 778 N N . GLU A 1 100 ? -11.842 6.033 7.337 1.00 95.94 100 GLU A N 1
ATOM 779 C CA . GLU A 1 100 ? -12.566 6.471 8.532 1.00 95.94 100 GLU A CA 1
ATOM 780 C C . GLU A 1 100 ? -14.038 6.047 8.482 1.00 95.94 100 GLU A C 1
ATOM 782 O O . GLU A 1 100 ? -14.559 5.461 9.431 1.00 95.94 100 GLU A O 1
ATOM 787 N N . SER A 1 101 ? -14.713 6.299 7.357 1.00 95.50 101 SER A N 1
ATOM 788 C CA . SER A 1 101 ? -16.127 5.950 7.186 1.00 95.50 101 SER A CA 1
ATOM 789 C C . SER A 1 101 ? -16.353 4.444 7.311 1.00 95.50 101 SER A C 1
ATOM 791 O O . SER A 1 101 ? -17.307 4.017 7.964 1.00 95.50 101 SER A O 1
ATOM 793 N N . ALA A 1 102 ? -15.465 3.633 6.728 1.00 93.06 102 ALA A N 1
ATOM 794 C CA . ALA A 1 102 ? -15.532 2.181 6.833 1.00 93.06 102 ALA A CA 1
ATOM 795 C C . ALA A 1 102 ? -15.347 1.706 8.281 1.00 93.06 102 ALA A C 1
ATOM 797 O O . ALA A 1 102 ? -16.136 0.884 8.751 1.00 93.06 102 ALA A O 1
ATOM 798 N N . ALA A 1 103 ? -14.360 2.257 8.994 1.00 95.38 103 ALA A N 1
ATOM 799 C CA . ALA A 1 103 ? -14.083 1.919 10.388 1.00 95.38 103 ALA A CA 1
ATOM 800 C C . ALA A 1 103 ? -15.240 2.308 11.317 1.00 95.38 103 ALA A C 1
ATOM 802 O O . ALA A 1 103 ? -15.665 1.505 12.148 1.00 95.38 103 ALA A O 1
ATOM 803 N N . LYS A 1 104 ? -15.800 3.507 11.127 1.00 95.88 104 LYS A N 1
ATOM 804 C CA . LYS A 1 104 ? -16.902 4.040 11.932 1.00 95.88 104 LYS A CA 1
ATOM 805 C C . LYS A 1 104 ? -18.221 3.301 11.706 1.00 95.88 104 LYS A C 1
ATOM 807 O O . LYS A 1 104 ? -18.968 3.090 12.657 1.00 95.88 104 LYS A O 1
ATOM 812 N N . MET A 1 105 ? -18.515 2.909 10.466 1.00 94.38 105 MET A N 1
ATOM 813 C CA . MET A 1 105 ? -19.735 2.162 10.134 1.00 94.38 105 MET A CA 1
ATOM 814 C C . MET A 1 105 ? -19.653 0.687 10.560 1.00 94.38 105 MET A C 1
ATOM 816 O O . MET A 1 105 ? -20.682 0.049 10.765 1.00 94.38 105 MET A O 1
ATOM 820 N N . ASN A 1 106 ? -18.440 0.146 10.726 1.00 93.00 106 ASN A N 1
ATOM 821 C CA . ASN A 1 106 ? -18.207 -1.258 11.063 1.00 93.00 106 ASN A CA 1
ATOM 822 C C . ASN A 1 106 ? -17.317 -1.394 12.316 1.00 93.00 106 ASN A C 1
ATOM 824 O O . ASN A 1 106 ? -16.210 -1.927 12.229 1.00 93.00 106 ASN A O 1
ATOM 828 N N . PRO A 1 107 ? -17.788 -0.966 13.504 1.00 94.25 107 PRO A N 1
ATOM 829 C CA . PRO A 1 107 ? -16.962 -0.897 14.717 1.00 94.25 107 PRO A CA 1
ATOM 830 C C . PRO A 1 107 ? -16.462 -2.262 15.226 1.00 94.25 107 PRO A C 1
ATOM 832 O O . PRO A 1 107 ? -15.538 -2.324 16.028 1.00 94.25 107 PRO A O 1
ATOM 835 N N . HIS A 1 108 ? -17.062 -3.368 14.776 1.00 92.81 108 HIS A N 1
ATOM 836 C CA . HIS A 1 108 ? -16.668 -4.735 15.148 1.00 92.81 108 HIS A CA 1
ATOM 837 C C . HIS A 1 108 ? -15.847 -5.455 14.068 1.00 92.81 108 HIS A C 1
ATOM 839 O O . HIS A 1 108 ? -15.660 -6.670 14.150 1.00 92.81 108 HIS A O 1
ATOM 845 N N . TRP A 1 109 ? -15.451 -4.744 13.012 1.00 92.31 109 TRP A N 1
ATOM 846 C CA . TRP A 1 109 ? -14.675 -5.286 11.901 1.00 92.31 109 TRP A CA 1
ATOM 847 C C . TRP A 1 109 ? -13.307 -4.625 11.895 1.00 92.31 109 TRP A C 1
ATOM 849 O O . TRP A 1 109 ? -13.191 -3.434 12.179 1.00 92.31 109 TRP A O 1
ATOM 859 N N . ASP A 1 110 ? -12.288 -5.390 11.526 1.00 92.31 110 ASP A N 1
ATOM 860 C CA . ASP A 1 110 ? -10.950 -4.847 11.335 1.00 92.31 110 ASP A CA 1
ATOM 861 C C . ASP A 1 110 ? -10.853 -4.151 9.973 1.00 92.31 110 ASP A C 1
ATOM 863 O O . ASP A 1 110 ? -11.292 -4.687 8.958 1.00 92.31 110 ASP A O 1
ATOM 867 N N . VAL A 1 111 ? -10.246 -2.972 9.926 1.00 93.44 111 VAL A N 1
ATOM 868 C CA . VAL A 1 111 ? -9.964 -2.221 8.704 1.00 93.44 111 VAL A CA 1
ATOM 869 C C . VAL A 1 111 ? -8.461 -2.196 8.493 1.00 93.44 111 VAL A C 1
ATOM 871 O O . VAL A 1 111 ? -7.733 -1.488 9.178 1.00 93.44 111 VAL A O 1
ATOM 874 N N . PHE A 1 112 ? -7.977 -2.960 7.524 1.00 93.12 112 PHE A N 1
ATOM 875 C CA . PHE A 1 112 ? -6.561 -3.002 7.188 1.00 93.12 112 PHE A CA 1
ATOM 876 C C . PHE A 1 112 ? -6.259 -2.092 6.003 1.00 93.12 112 PHE A C 1
ATOM 878 O O . PHE A 1 112 ? -6.868 -2.210 4.940 1.00 93.12 112 PHE A O 1
ATOM 885 N N . VAL A 1 113 ? -5.270 -1.221 6.159 1.00 93.56 113 VAL A N 1
ATOM 886 C CA . VAL A 1 113 ? -4.762 -0.362 5.088 1.00 93.56 113 VAL A CA 1
ATOM 887 C C . VAL A 1 113 ? -3.384 -0.873 4.700 1.00 93.56 113 VAL A C 1
ATOM 889 O O . VAL A 1 113 ? -2.447 -0.838 5.498 1.00 93.56 113 VAL A O 1
ATOM 892 N N . LEU A 1 114 ? -3.295 -1.411 3.489 1.00 92.00 114 LEU A N 1
ATOM 893 C CA . LEU A 1 114 ? -2.152 -2.157 2.994 1.00 92.00 114 LEU A CA 1
ATOM 894 C C . LEU A 1 114 ? -1.346 -1.336 2.004 1.00 92.00 114 LEU A C 1
ATOM 896 O O . LEU A 1 114 ? -1.842 -1.019 0.923 1.00 92.00 114 LEU A O 1
ATOM 900 N N . PHE A 1 115 ? -0.094 -1.067 2.348 1.00 91.75 115 PHE A N 1
ATOM 901 C CA . PHE A 1 115 ? 0.847 -0.366 1.488 1.00 91.75 115 PHE A CA 1
ATOM 902 C C . PHE A 1 115 ? 1.685 -1.369 0.709 1.00 91.75 115 PHE A C 1
ATOM 904 O O . PHE A 1 115 ? 2.346 -2.232 1.288 1.00 91.75 115 PHE A O 1
ATOM 911 N N . ALA A 1 116 ? 1.646 -1.262 -0.618 1.00 89.56 116 ALA A N 1
ATOM 912 C CA . ALA A 1 116 ? 2.482 -2.085 -1.483 1.00 89.56 116 ALA A CA 1
ATOM 913 C C . ALA A 1 116 ? 3.947 -1.622 -1.457 1.00 89.56 116 ALA A C 1
ATOM 915 O O . ALA A 1 116 ? 4.856 -2.448 -1.508 1.00 89.56 116 ALA A O 1
ATOM 916 N N . SER A 1 117 ? 4.191 -0.307 -1.397 1.00 89.19 117 SER A N 1
ATOM 917 C CA . SER A 1 117 ? 5.538 0.231 -1.191 1.00 89.19 117 SER A CA 1
ATOM 918 C C . SER A 1 117 ? 5.906 0.180 0.293 1.00 89.19 117 SER A C 1
ATOM 920 O O . SER A 1 117 ? 5.046 0.506 1.114 1.00 89.19 117 SER A O 1
ATOM 922 N N . PRO A 1 118 ? 7.159 -0.137 0.653 1.00 89.44 118 PRO A N 1
ATOM 923 C CA . PRO A 1 118 ? 7.587 -0.159 2.044 1.00 89.44 118 PRO A CA 1
ATOM 924 C C . PRO A 1 118 ? 7.550 1.254 2.634 1.00 89.44 118 PRO A C 1
ATOM 926 O O . PRO A 1 118 ? 8.332 2.124 2.246 1.00 89.44 118 PRO A O 1
ATOM 929 N N . VAL A 1 119 ? 6.629 1.484 3.570 1.00 89.94 119 VAL A N 1
ATOM 930 C CA . VAL A 1 119 ? 6.473 2.772 4.261 1.00 89.94 119 VAL A CA 1
ATOM 931 C C . VAL A 1 119 ? 6.402 2.608 5.772 1.00 89.94 119 VAL A C 1
ATOM 933 O O . VAL A 1 119 ? 6.159 1.516 6.286 1.00 89.94 119 VAL A O 1
ATOM 936 N N . GLY A 1 120 ? 6.606 3.710 6.486 1.00 88.94 120 GLY A N 1
ATOM 937 C CA . GLY A 1 120 ? 6.562 3.778 7.940 1.00 88.94 120 GLY A CA 1
ATOM 938 C C . GLY A 1 120 ? 6.134 5.143 8.466 1.00 88.94 120 GLY A C 1
ATOM 939 O O . GLY A 1 120 ? 5.897 6.087 7.707 1.00 88.94 120 GLY A O 1
ATOM 940 N N . PHE A 1 121 ? 6.102 5.268 9.793 1.00 85.06 121 PHE A N 1
ATOM 941 C CA . PHE A 1 121 ? 5.883 6.543 10.492 1.00 85.06 121 PHE A CA 1
ATOM 942 C C . PHE A 1 121 ? 7.187 7.351 10.606 1.00 85.06 121 PHE A C 1
ATOM 944 O O . PHE A 1 121 ? 7.539 7.868 11.671 1.00 85.06 121 PHE A O 1
ATOM 951 N N . LEU A 1 122 ? 7.940 7.421 9.507 1.00 72.81 122 LEU A N 1
ATOM 952 C CA . LEU A 1 122 ? 9.167 8.202 9.407 1.00 72.81 122 LEU A CA 1
ATOM 953 C C . LEU A 1 122 ? 8.787 9.690 9.452 1.00 72.81 122 LEU A C 1
ATOM 955 O O . LEU A 1 122 ? 8.051 10.165 8.595 1.00 72.81 122 LEU A O 1
ATOM 959 N N . ASN A 1 123 ? 9.264 10.412 10.472 1.00 66.62 123 ASN A N 1
ATOM 960 C CA . ASN A 1 123 ? 8.889 11.799 10.801 1.00 66.62 123 ASN A CA 1
ATOM 961 C C . ASN A 1 123 ? 7.413 11.989 11.216 1.00 66.62 123 ASN A C 1
ATOM 963 O O . ASN A 1 123 ? 6.602 12.557 10.488 1.00 66.62 123 ASN A O 1
ATOM 967 N N . LYS A 1 124 ? 7.088 11.590 12.456 1.00 59.19 124 LYS A N 1
ATOM 968 C CA . LYS A 1 124 ? 5.749 11.727 13.072 1.00 59.19 124 LYS A CA 1
ATOM 969 C C . LYS A 1 124 ? 5.173 13.152 13.060 1.00 59.19 124 LYS A C 1
ATOM 971 O O . LYS A 1 124 ? 3.965 13.320 13.127 1.00 59.19 124 LYS A O 1
ATOM 976 N N . THR A 1 125 ? 6.010 14.182 12.966 1.00 54.25 125 THR A N 1
ATOM 977 C CA . THR A 1 125 ? 5.615 15.588 13.142 1.00 54.25 125 THR A CA 1
ATOM 978 C C . THR A 1 125 ? 4.710 16.156 12.034 1.00 54.25 125 THR A C 1
ATOM 980 O O . THR A 1 125 ? 4.282 17.300 12.156 1.00 54.25 125 THR A O 1
ATOM 983 N N . SER A 1 126 ? 4.414 15.417 10.956 1.00 58.31 126 SER A N 1
ATOM 984 C CA . SER A 1 126 ? 3.693 15.948 9.785 1.00 58.31 126 SER A CA 1
ATOM 985 C C . SER A 1 126 ? 2.531 15.092 9.268 1.00 58.31 126 SER A C 1
ATOM 987 O O . SER A 1 126 ? 2.171 15.223 8.099 1.00 58.31 126 SER A O 1
ATOM 989 N N . LEU A 1 127 ? 1.929 14.222 10.088 1.00 75.12 127 LEU A N 1
ATOM 990 C CA . LEU A 1 127 ? 0.874 13.313 9.617 1.00 75.12 127 LEU A CA 1
ATOM 991 C C . LEU A 1 127 ? -0.470 13.402 10.384 1.00 75.12 127 LEU A C 1
ATOM 993 O O . LEU A 1 127 ? -0.993 12.362 10.776 1.00 75.12 127 LEU A O 1
ATOM 997 N N . PRO A 1 128 ? -1.119 14.583 10.516 1.00 86.62 128 PRO A N 1
ATOM 998 C CA . PRO A 1 128 ? -2.380 14.721 11.267 1.00 86.62 128 PRO A CA 1
ATOM 999 C C . PRO A 1 128 ? -3.502 13.775 10.816 1.00 86.62 128 PRO A C 1
ATOM 1001 O O . PRO A 1 128 ? -4.286 13.292 11.625 1.00 86.62 128 PRO A O 1
ATOM 1004 N N . ILE A 1 129 ? -3.580 13.507 9.508 1.00 89.81 129 ILE A N 1
ATOM 1005 C CA . ILE A 1 129 ? -4.554 12.569 8.933 1.00 89.81 129 ILE A CA 1
ATOM 1006 C C . ILE A 1 129 ? -4.299 11.150 9.441 1.00 89.81 129 ILE A C 1
ATOM 1008 O O . ILE A 1 129 ? -5.235 10.424 9.761 1.00 89.81 129 ILE A O 1
ATOM 1012 N N . ILE A 1 130 ? -3.032 10.753 9.504 1.00 91.44 130 ILE A N 1
ATOM 1013 C CA . ILE A 1 130 ? -2.654 9.423 9.962 1.00 91.44 130 ILE A CA 1
ATOM 1014 C C . ILE A 1 130 ? -2.888 9.315 11.466 1.00 91.44 130 ILE A C 1
ATOM 1016 O O . ILE A 1 130 ? -3.481 8.332 11.890 1.00 91.44 130 ILE A O 1
ATOM 1020 N N . ASP A 1 131 ? -2.532 10.343 12.241 1.00 90.19 131 ASP A N 1
ATOM 1021 C CA . ASP A 1 131 ? -2.786 10.391 13.685 1.00 90.19 131 ASP A CA 1
ATOM 1022 C C . ASP A 1 131 ? -4.283 10.219 13.994 1.00 90.19 131 ASP A C 1
ATOM 1024 O O . ASP A 1 131 ? -4.665 9.394 14.828 1.00 90.19 131 ASP A O 1
ATOM 1028 N N . ALA A 1 132 ? -5.147 10.928 13.259 1.00 92.25 132 ALA A N 1
ATOM 1029 C CA . ALA A 1 132 ? -6.594 10.790 13.383 1.00 92.25 132 ALA A CA 1
ATOM 1030 C C . ALA A 1 132 ? -7.063 9.356 13.088 1.00 92.25 132 ALA A C 1
ATOM 1032 O O . ALA A 1 132 ? -7.847 8.797 13.850 1.00 92.25 132 ALA A O 1
ATOM 1033 N N . LEU A 1 133 ? -6.554 8.721 12.030 1.00 95.00 133 LEU A N 1
ATOM 1034 C CA . LEU A 1 133 ? -6.910 7.339 11.702 1.00 95.00 133 LEU A CA 1
ATOM 1035 C C . LEU A 1 133 ? -6.356 6.331 12.720 1.00 95.00 133 LEU A C 1
ATOM 1037 O O . LEU A 1 133 ? -7.041 5.367 13.041 1.00 95.00 133 LEU A O 1
ATOM 1041 N N . THR A 1 134 ? -5.164 6.557 13.279 1.00 92.44 134 THR A N 1
ATOM 1042 C CA . THR A 1 134 ? -4.604 5.689 14.332 1.00 92.44 134 THR A CA 1
ATOM 1043 C C . THR A 1 134 ? -5.365 5.761 15.654 1.00 92.44 134 THR A C 1
ATOM 1045 O O . THR A 1 134 ? -5.165 4.899 16.502 1.00 92.44 134 THR A O 1
ATOM 1048 N N . SER A 1 135 ? -6.242 6.755 15.844 1.00 93.94 135 SER A N 1
ATOM 1049 C CA . SER A 1 135 ? -7.098 6.836 17.037 1.00 93.94 135 SER A CA 1
ATOM 1050 C C . SER A 1 135 ? -8.244 5.816 17.048 1.00 93.94 135 SER A C 1
ATOM 1052 O O . SER A 1 135 ? -8.885 5.632 18.080 1.00 93.94 135 SER A O 1
ATOM 1054 N N . TYR A 1 136 ? -8.503 5.148 15.919 1.00 96.38 136 TYR A N 1
ATOM 1055 C CA . TYR A 1 136 ? -9.491 4.080 15.814 1.00 96.38 136 TYR A CA 1
ATOM 1056 C C . TYR A 1 136 ? -8.832 2.722 16.080 1.00 96.38 136 TYR A C 1
ATOM 1058 O O . TYR A 1 136 ? -7.988 2.273 15.305 1.00 96.38 136 TYR A O 1
ATOM 1066 N N . ASP A 1 137 ? -9.284 2.020 17.120 1.00 95.56 137 ASP A N 1
ATOM 1067 C CA . ASP A 1 137 ? -8.721 0.723 17.537 1.00 95.56 137 ASP A CA 1
ATOM 1068 C C . ASP A 1 137 ? -8.837 -0.381 16.471 1.00 95.56 137 ASP A C 1
ATOM 1070 O O . ASP A 1 137 ? -8.106 -1.374 16.495 1.00 95.56 137 ASP A O 1
ATOM 1074 N N . ASN A 1 138 ? -9.779 -0.230 15.537 1.00 95.62 138 ASN A N 1
ATOM 1075 C CA . ASN A 1 138 ? -10.022 -1.186 14.468 1.00 95.62 138 ASN A CA 1
ATOM 1076 C C . ASN A 1 138 ? -9.326 -0.835 13.144 1.00 95.62 138 ASN A C 1
ATOM 1078 O O . ASN A 1 138 ? -9.547 -1.549 12.169 1.00 95.62 138 ASN A O 1
ATOM 1082 N N . ILE A 1 139 ? -8.491 0.212 13.080 1.00 96.25 139 ILE A N 1
ATOM 1083 C CA . ILE A 1 139 ? -7.690 0.540 11.889 1.00 96.25 139 ILE A CA 1
ATOM 1084 C C . ILE A 1 139 ? -6.255 0.021 12.046 1.00 96.25 139 ILE A C 1
ATOM 1086 O O . ILE A 1 139 ? -5.544 0.365 12.985 1.00 96.25 139 ILE A O 1
ATOM 1090 N N . HIS A 1 140 ? -5.792 -0.751 11.061 1.00 94.69 140 HIS A N 1
ATOM 1091 C CA . HIS A 1 140 ? -4.484 -1.410 11.067 1.00 94.69 140 HIS A CA 1
ATOM 1092 C C . HIS A 1 140 ? -3.688 -1.079 9.800 1.00 94.69 140 HIS A C 1
ATOM 1094 O O . HIS A 1 140 ? -3.992 -1.564 8.711 1.00 94.69 140 HIS A O 1
ATOM 1100 N N . PHE A 1 141 ? -2.626 -0.282 9.928 1.00 94.25 141 PHE A N 1
ATOM 1101 C CA . PHE A 1 141 ? -1.702 0.011 8.824 1.00 94.25 141 PHE A CA 1
ATOM 1102 C C . PHE A 1 141 ? -0.648 -1.093 8.684 1.00 94.25 141 PHE A C 1
ATOM 1104 O O . PHE A 1 141 ? 0.020 -1.421 9.666 1.00 94.25 141 PHE A O 1
ATOM 1111 N N . ARG A 1 142 ? -0.481 -1.674 7.491 1.00 92.75 142 ARG A N 1
ATOM 1112 C CA . ARG A 1 142 ? 0.489 -2.754 7.232 1.00 92.75 142 ARG A CA 1
ATOM 1113 C C . ARG A 1 142 ? 1.202 -2.568 5.903 1.00 92.75 142 ARG A C 1
ATOM 1115 O O . ARG A 1 142 ? 0.601 -2.102 4.937 1.00 92.75 142 ARG A O 1
ATOM 1122 N N . ASN A 1 143 ? 2.455 -2.999 5.842 1.00 92.00 143 ASN A N 1
ATOM 1123 C CA . ASN A 1 143 ? 3.132 -3.212 4.568 1.00 92.00 143 ASN A CA 1
ATOM 1124 C C . ASN A 1 143 ? 2.741 -4.575 3.982 1.00 92.00 143 ASN A C 1
ATOM 1126 O O . ASN A 1 143 ? 2.320 -5.489 4.698 1.00 92.00 143 ASN A O 1
ATOM 1130 N N . VAL A 1 144 ? 2.885 -4.703 2.665 1.00 88.88 144 VAL A N 1
ATOM 1131 C CA . VAL A 1 144 ? 2.747 -5.971 1.948 1.00 88.88 144 VAL A CA 1
ATOM 1132 C C . VAL A 1 144 ? 4.007 -6.230 1.147 1.00 88.88 144 VAL A C 1
ATOM 1134 O O . VAL A 1 144 ? 4.244 -5.609 0.113 1.00 88.88 144 VAL A O 1
ATOM 1137 N N . ASN A 1 145 ? 4.790 -7.212 1.574 1.00 88.69 145 ASN A N 1
ATOM 1138 C CA . ASN A 1 145 ? 5.844 -7.768 0.751 1.00 88.69 145 ASN A CA 1
ATOM 1139 C C . ASN A 1 145 ? 5.214 -8.583 -0.387 1.00 88.69 145 ASN A C 1
ATOM 1141 O O . ASN A 1 145 ? 4.773 -9.714 -0.187 1.00 88.69 145 ASN A O 1
ATOM 1145 N N . LEU A 1 146 ? 5.189 -8.012 -1.596 1.00 86.56 146 LEU A N 1
ATOM 1146 C CA . LEU A 1 146 ? 4.550 -8.627 -2.765 1.00 86.56 146 LEU A CA 1
ATOM 1147 C C . LEU A 1 146 ? 5.097 -10.029 -3.090 1.00 86.56 146 LEU A C 1
ATOM 1149 O O . LEU A 1 146 ? 4.337 -10.874 -3.553 1.00 86.56 146 LEU A O 1
ATOM 1153 N N . TRP A 1 147 ? 6.381 -10.302 -2.829 1.00 86.94 147 TRP A N 1
ATOM 1154 C CA . TRP A 1 147 ? 6.987 -11.616 -3.077 1.00 86.94 147 TRP A CA 1
ATOM 1155 C C . TRP A 1 147 ? 6.482 -12.664 -2.092 1.00 86.94 147 TRP A C 1
ATOM 1157 O O . TRP A 1 147 ? 6.085 -13.750 -2.512 1.00 86.94 147 TRP A O 1
ATOM 1167 N N . ASN A 1 148 ? 6.462 -12.332 -0.802 1.00 86.50 148 ASN A N 1
ATOM 1168 C CA . ASN A 1 148 ? 5.944 -13.229 0.229 1.00 86.50 148 ASN A CA 1
ATOM 1169 C C . ASN A 1 148 ? 4.435 -13.423 0.065 1.00 86.50 148 ASN A C 1
ATOM 1171 O O . ASN A 1 148 ? 3.939 -14.540 0.164 1.00 86.50 148 ASN A O 1
ATOM 1175 N N . TYR A 1 149 ? 3.717 -12.346 -0.252 1.00 84.88 149 TYR A N 1
ATOM 1176 C CA . TYR A 1 149 ? 2.270 -12.363 -0.437 1.00 84.88 149 TYR A CA 1
ATOM 1177 C C . TYR A 1 149 ? 1.842 -13.169 -1.671 1.00 84.88 149 TYR A C 1
ATOM 1179 O O . TYR A 1 149 ? 0.791 -13.802 -1.664 1.00 84.88 149 TYR A O 1
ATOM 1187 N N . ALA A 1 150 ? 2.668 -13.187 -2.722 1.00 86.69 150 ALA A N 1
ATOM 1188 C CA . ALA A 1 150 ? 2.443 -14.008 -3.908 1.00 86.69 150 ALA A CA 1
ATOM 1189 C C . ALA A 1 150 ? 2.850 -15.476 -3.730 1.00 86.69 150 ALA A C 1
ATOM 1191 O O . ALA A 1 150 ? 2.529 -16.290 -4.598 1.00 86.69 150 ALA A O 1
ATOM 1192 N N . TYR A 1 151 ? 3.603 -15.825 -2.686 1.00 87.38 151 TYR A N 1
ATOM 1193 C CA . TYR A 1 151 ? 4.211 -17.147 -2.570 1.00 87.38 151 TYR A CA 1
ATOM 1194 C C . TYR A 1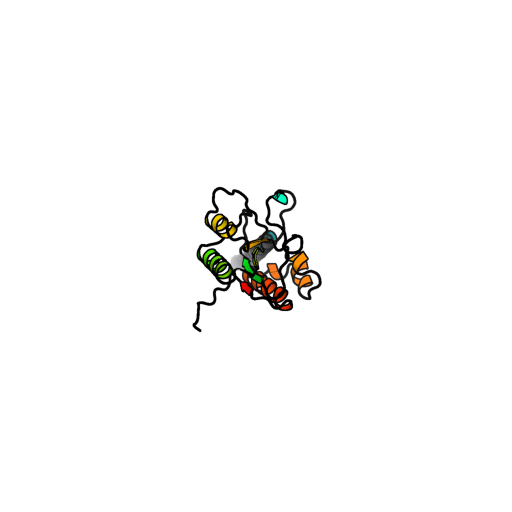 151 ? 3.155 -18.262 -2.583 1.00 87.38 151 TYR A C 1
ATOM 1196 O O . TYR A 1 151 ? 2.151 -18.200 -1.879 1.00 87.38 151 TYR A O 1
ATOM 1204 N N . GLY A 1 152 ? 3.375 -19.287 -3.411 1.00 82.06 152 GLY A N 1
ATOM 1205 C CA . GLY A 1 152 ? 2.439 -20.407 -3.573 1.00 82.06 152 GLY A CA 1
ATOM 1206 C C . GLY A 1 152 ? 1.209 -20.108 -4.441 1.00 82.06 152 GLY A C 1
ATOM 1207 O O . GLY A 1 152 ? 0.347 -20.972 -4.585 1.00 82.06 152 GLY A O 1
ATOM 1208 N N . THR A 1 153 ? 1.120 -18.921 -5.046 1.00 83.44 153 THR A N 1
ATOM 1209 C CA . THR A 1 153 ? 0.033 -18.552 -5.967 1.00 83.44 153 THR A CA 1
ATOM 1210 C C . THR A 1 153 ? 0.487 -18.682 -7.430 1.00 83.44 153 THR A C 1
ATOM 121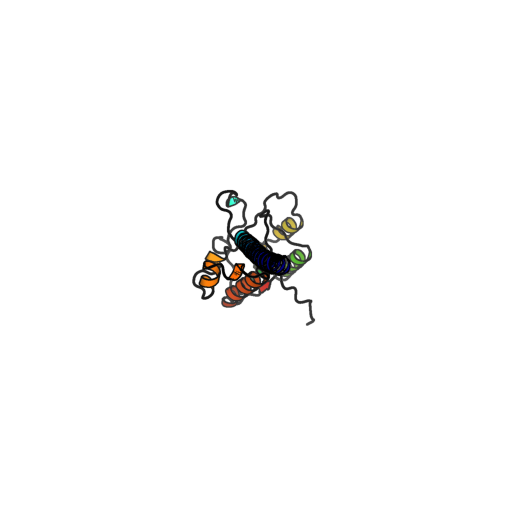2 O O . THR A 1 153 ? 1.675 -18.514 -7.711 1.00 83.44 153 THR A O 1
ATOM 1215 N N . PRO A 1 154 ? -0.421 -18.914 -8.401 1.00 83.62 154 PRO A N 1
ATOM 1216 C CA . PRO A 1 154 ? -0.047 -19.026 -9.819 1.00 83.62 154 PRO A CA 1
ATOM 1217 C C . PRO A 1 154 ? 0.636 -17.781 -10.404 1.00 83.62 154 PRO A C 1
ATOM 1219 O O . PRO A 1 154 ? 1.314 -17.864 -11.421 1.00 83.62 154 PRO A O 1
ATOM 1222 N N . ILE A 1 155 ? 0.452 -16.619 -9.775 1.00 81.88 155 ILE A N 1
ATOM 1223 C CA . ILE A 1 155 ? 1.023 -15.340 -10.212 1.00 81.88 155 ILE A CA 1
ATOM 1224 C C . ILE A 1 155 ? 2.410 -15.070 -9.599 1.00 81.88 155 ILE A C 1
ATOM 1226 O O . ILE A 1 155 ? 3.057 -14.081 -9.946 1.00 81.88 155 ILE A O 1
ATOM 1230 N N . TYR A 1 156 ? 2.894 -15.954 -8.714 1.00 85.88 156 TYR A N 1
ATOM 1231 C CA . TYR A 1 156 ? 4.214 -15.846 -8.090 1.00 85.88 156 TYR A CA 1
ATOM 1232 C C . TYR A 1 156 ? 5.334 -15.692 -9.117 1.00 85.88 156 TYR A C 1
ATOM 1234 O O . TYR A 1 156 ? 6.201 -14.838 -8.948 1.00 85.88 156 TYR A O 1
ATOM 1242 N N . ASP A 1 157 ? 5.287 -16.460 -10.206 1.00 86.88 157 ASP A N 1
ATOM 1243 C CA . ASP A 1 157 ? 6.325 -16.428 -11.237 1.00 86.88 157 ASP A CA 1
ATOM 1244 C C . ASP A 1 157 ? 6.410 -15.052 -11.917 1.00 86.88 157 ASP A C 1
ATOM 1246 O O . ASP A 1 157 ? 7.503 -14.541 -12.151 1.00 86.88 157 ASP A O 1
ATOM 1250 N N . TRP A 1 158 ? 5.278 -14.371 -12.128 1.00 84.56 158 TRP A N 1
ATOM 1251 C CA . TRP A 1 158 ? 5.265 -13.020 -12.706 1.00 84.56 158 TRP A CA 1
ATOM 1252 C C . TRP A 1 158 ? 5.869 -11.972 -11.767 1.00 84.56 158 TRP A C 1
ATOM 1254 O O . TRP A 1 158 ? 6.537 -11.042 -12.228 1.00 84.56 158 TRP A O 1
ATOM 1264 N N . ILE A 1 159 ? 5.658 -12.120 -10.456 1.00 84.50 159 ILE A N 1
ATOM 1265 C CA . ILE A 1 159 ? 6.260 -11.259 -9.427 1.00 84.50 159 ILE A CA 1
ATOM 1266 C C . ILE A 1 159 ? 7.762 -11.532 -9.318 1.00 84.50 159 ILE A C 1
ATOM 1268 O O . ILE A 1 159 ? 8.572 -10.602 -9.323 1.00 84.50 159 ILE A O 1
ATOM 1272 N N . LYS A 1 160 ? 8.142 -12.812 -9.274 1.00 84.56 160 LYS A N 1
ATOM 1273 C CA . LYS A 1 160 ? 9.526 -13.282 -9.182 1.00 84.56 160 LYS A CA 1
ATOM 1274 C C . LYS A 1 160 ? 10.371 -12.782 -10.351 1.00 84.56 160 LYS A C 1
ATOM 1276 O O . LYS A 1 160 ? 11.436 -12.205 -10.129 1.00 84.56 160 LYS A O 1
ATOM 1281 N N . ASP A 1 161 ? 9.859 -12.925 -11.568 1.00 82.25 161 ASP A N 1
ATOM 1282 C CA . ASP A 1 161 ? 10.528 -12.477 -12.791 1.00 82.25 161 ASP A CA 1
ATOM 1283 C C . ASP A 1 161 ? 10.467 -10.951 -12.965 1.00 82.25 161 ASP A C 1
ATOM 1285 O O . ASP A 1 161 ? 11.163 -10.375 -13.800 1.00 82.25 161 ASP A O 1
ATOM 1289 N N . GLY A 1 162 ? 9.652 -10.270 -12.155 1.00 78.44 162 GLY A N 1
ATOM 1290 C CA . GLY A 1 162 ? 9.453 -8.827 -12.194 1.00 78.44 162 GLY A CA 1
ATOM 1291 C C . GLY A 1 162 ? 8.631 -8.341 -13.386 1.00 78.44 162 GLY A C 1
ATOM 1292 O O . GLY A 1 162 ? 8.624 -7.141 -13.657 1.00 78.44 162 GLY A O 1
ATOM 1293 N N . GLN A 1 163 ? 7.920 -9.243 -14.071 1.00 80.06 163 GLN A N 1
ATOM 1294 C CA . GLN A 1 163 ? 7.118 -8.934 -15.257 1.00 80.06 163 GLN A CA 1
ATOM 1295 C C . GLN A 1 163 ? 6.042 -7.884 -14.971 1.00 80.06 163 GLN A C 1
ATOM 1297 O O . GLN A 1 163 ? 5.814 -6.991 -15.788 1.00 80.06 163 GLN A O 1
ATOM 1302 N N . ILE A 1 164 ? 5.443 -7.932 -13.777 1.00 78.38 164 ILE A N 1
ATOM 1303 C CA . ILE A 1 164 ? 4.404 -6.980 -13.361 1.00 78.38 164 ILE A CA 1
ATOM 1304 C C . ILE A 1 164 ? 4.920 -5.532 -13.273 1.00 78.38 164 ILE A C 1
ATOM 1306 O O . ILE A 1 164 ? 4.152 -4.582 -13.424 1.00 78.38 164 ILE A O 1
ATOM 1310 N N . PHE A 1 165 ? 6.228 -5.357 -13.062 1.00 80.56 165 PHE A N 1
ATOM 1311 C CA . PHE A 1 165 ? 6.866 -4.050 -12.908 1.00 80.56 165 PHE A CA 1
ATOM 1312 C C . PHE A 1 165 ? 7.344 -3.461 -14.240 1.00 80.56 165 PHE A C 1
ATOM 1314 O O . PHE A 1 165 ? 7.855 -2.343 -14.261 1.00 80.56 165 PHE A O 1
ATOM 1321 N N . TYR A 1 166 ? 7.190 -4.186 -15.358 1.00 75.12 166 TYR A N 1
ATOM 1322 C CA . TYR A 1 166 ? 7.670 -3.730 -16.666 1.00 75.12 166 TYR A CA 1
ATOM 1323 C C . TYR A 1 166 ? 6.700 -2.828 -17.437 1.00 75.12 166 TYR A C 1
ATOM 1325 O O . TYR A 1 166 ? 7.035 -2.307 -18.500 1.00 75.12 166 TYR A O 1
ATOM 1333 N N . SER A 1 167 ? 5.497 -2.634 -16.913 1.00 75.06 167 SER A N 1
ATOM 1334 C CA . SER A 1 167 ? 4.454 -1.843 -17.557 1.00 75.06 167 SER A CA 1
ATOM 1335 C C . SER A 1 167 ? 4.497 -0.377 -17.130 1.00 75.06 167 SER A C 1
ATOM 1337 O O . SER A 1 167 ? 4.807 -0.051 -15.985 1.00 75.06 167 SER A O 1
ATOM 1339 N N . SER A 1 168 ? 4.072 0.519 -18.024 1.00 74.50 168 SER A N 1
ATOM 1340 C CA . SER A 1 168 ? 3.775 1.917 -17.683 1.00 74.50 168 SER A CA 1
ATOM 1341 C C . SER A 1 168 ? 2.597 2.063 -16.710 1.00 74.50 168 SER A C 1
ATOM 1343 O O . SER A 1 168 ? 2.442 3.116 -16.100 1.00 74.50 168 SER A O 1
ATOM 1345 N N . TYR A 1 169 ? 1.781 1.016 -16.547 1.00 77.75 169 TYR A N 1
ATOM 1346 C CA . TYR A 1 169 ? 0.622 0.952 -15.647 1.00 77.75 169 TYR A CA 1
ATOM 1347 C C . TYR A 1 169 ? 0.895 0.091 -14.409 1.00 77.75 169 TYR A C 1
ATOM 1349 O O . TYR A 1 169 ? 0.008 -0.581 -13.889 1.00 77.75 169 TYR A O 1
ATOM 1357 N N . MET A 1 170 ? 2.142 0.089 -13.942 1.00 80.44 170 MET A N 1
ATOM 1358 C CA . MET A 1 170 ? 2.608 -0.733 -12.827 1.00 80.44 170 MET A CA 1
ATOM 1359 C C . MET A 1 170 ? 1.704 -0.658 -11.586 1.00 80.44 170 MET A C 1
ATOM 1361 O O . MET A 1 170 ? 1.307 -1.702 -11.079 1.00 80.44 170 MET A O 1
ATOM 1365 N N . ASN A 1 171 ? 1.328 0.542 -11.130 1.00 79.12 171 ASN A N 1
ATOM 1366 C CA . ASN A 1 171 ? 0.462 0.696 -9.951 1.00 79.12 171 ASN A CA 1
ATOM 1367 C C . ASN A 1 171 ? -0.896 0.011 -10.164 1.00 79.12 171 ASN A C 1
ATOM 1369 O O . ASN A 1 171 ? -1.353 -0.733 -9.305 1.00 79.12 171 ASN A O 1
ATOM 1373 N N . SER A 1 172 ? -1.500 0.177 -11.346 1.00 81.88 172 SER A N 1
ATOM 1374 C CA . SER A 1 172 ? -2.756 -0.494 -11.698 1.00 81.88 172 SER A CA 1
ATOM 1375 C C . SER A 1 172 ? -2.610 -2.016 -11.683 1.00 81.88 172 SER A C 1
ATOM 1377 O O . SER A 1 172 ? -3.455 -2.696 -11.112 1.00 81.88 172 SER A O 1
ATOM 1379 N N . HIS A 1 173 ? -1.516 -2.559 -12.227 1.00 83.81 173 HIS A N 1
ATOM 1380 C CA . HIS A 1 173 ? -1.273 -4.003 -12.187 1.00 83.81 173 HIS A CA 1
ATOM 1381 C C . HIS A 1 173 ? -1.047 -4.529 -10.772 1.00 83.81 173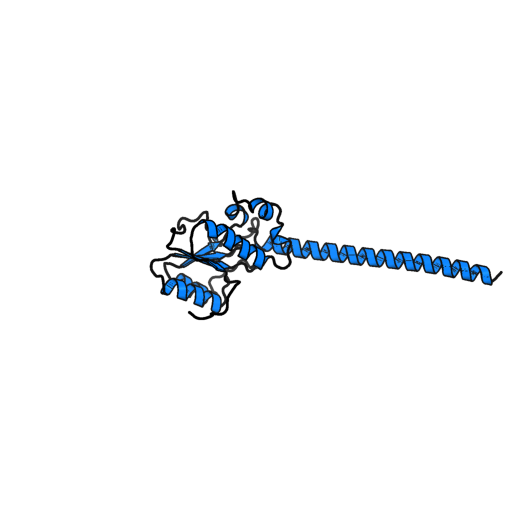 HIS A C 1
ATOM 1383 O O . HIS A 1 173 ? -1.560 -5.594 -10.444 1.00 83.81 173 HIS A O 1
ATOM 1389 N N . VAL A 1 174 ? -0.317 -3.797 -9.925 1.00 83.44 174 VAL A N 1
ATOM 1390 C CA . VAL A 1 174 ? -0.141 -4.160 -8.511 1.00 83.44 174 VAL A CA 1
ATOM 1391 C C . VAL A 1 174 ? -1.486 -4.116 -7.779 1.00 83.44 174 VAL A C 1
ATOM 1393 O O . VAL A 1 174 ? -1.790 -5.028 -7.016 1.00 83.44 174 VAL A O 1
ATOM 1396 N N . SER A 1 175 ? -2.323 -3.115 -8.057 1.00 84.00 175 SER A N 1
ATOM 1397 C CA . SER A 1 175 ? -3.676 -2.992 -7.499 1.00 84.00 175 SER A CA 1
ATOM 1398 C C . SER A 1 175 ? -4.565 -4.178 -7.898 1.00 84.00 175 SER A C 1
ATOM 1400 O O . SER A 1 175 ? -5.180 -4.816 -7.041 1.00 84.00 175 SER A O 1
ATOM 1402 N N . ASP A 1 176 ? -4.563 -4.552 -9.182 1.00 83.19 176 ASP A N 1
ATOM 1403 C CA . ASP A 1 176 ? -5.287 -5.722 -9.693 1.00 83.19 176 ASP A CA 1
ATOM 1404 C C . ASP A 1 176 ? -4.755 -7.042 -9.126 1.00 83.19 176 ASP A C 1
ATOM 1406 O O . ASP A 1 176 ? -5.533 -7.929 -8.772 1.00 83.19 176 ASP A O 1
ATOM 1410 N N . PHE A 1 177 ? -3.437 -7.164 -8.987 1.00 83.75 177 PHE A N 1
ATOM 1411 C CA . PHE A 1 177 ? -2.784 -8.313 -8.369 1.00 83.75 177 PHE A CA 1
ATOM 1412 C C . PHE A 1 177 ? -3.214 -8.487 -6.907 1.00 83.75 177 PHE A C 1
ATOM 1414 O O . PHE A 1 177 ? -3.652 -9.570 -6.515 1.00 83.75 177 PHE A O 1
ATOM 1421 N N . LEU A 1 178 ? -3.150 -7.415 -6.112 1.00 82.25 178 LEU A N 1
ATOM 1422 C CA . LEU A 1 178 ? -3.553 -7.434 -4.706 1.00 82.25 178 LEU A CA 1
ATOM 1423 C C . LEU A 1 178 ? -5.044 -7.755 -4.552 1.00 82.25 178 LEU A C 1
ATOM 1425 O O . LEU A 1 178 ? -5.428 -8.527 -3.669 1.00 82.25 178 LEU A O 1
ATOM 1429 N N . ARG A 1 179 ? -5.875 -7.231 -5.462 1.00 78.94 179 ARG A N 1
ATOM 1430 C CA . ARG A 1 179 ? -7.297 -7.565 -5.554 1.00 78.94 179 ARG A CA 1
ATOM 1431 C C . ARG A 1 179 ? -7.529 -9.051 -5.802 1.00 78.94 179 ARG A C 1
ATOM 1433 O O . ARG A 1 179 ? -8.315 -9.671 -5.088 1.00 78.94 179 ARG A O 1
ATOM 1440 N N . TYR A 1 180 ? -6.849 -9.611 -6.797 1.00 76.56 180 TYR A N 1
ATOM 1441 C CA . TYR A 1 180 ? -7.027 -11.003 -7.192 1.00 76.56 180 TYR A CA 1
ATOM 1442 C C . TYR A 1 180 ? -6.583 -11.972 -6.095 1.00 76.56 180 TYR A C 1
ATOM 1444 O O . TYR A 1 180 ? -7.318 -12.898 -5.755 1.00 76.56 180 TYR A O 1
ATOM 1452 N N . LEU A 1 181 ? -5.417 -11.730 -5.489 1.00 72.62 181 LEU A N 1
ATOM 1453 C CA . LEU A 1 181 ?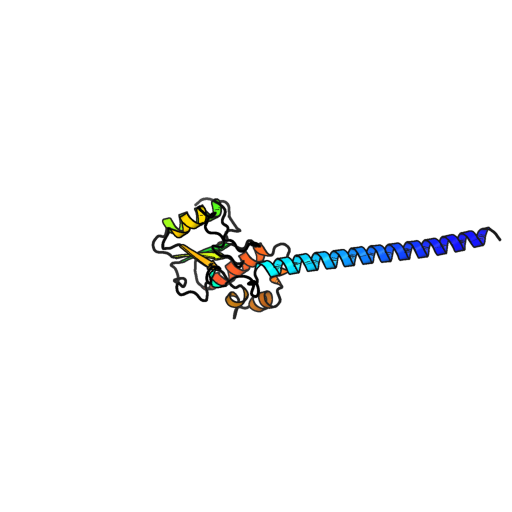 -4.895 -12.607 -4.443 1.00 72.62 181 LEU A CA 1
ATOM 1454 C C . LEU A 1 181 ? -5.770 -12.638 -3.195 1.00 72.62 181 LEU A C 1
ATOM 1456 O O . LEU A 1 181 ? -5.935 -13.700 -2.595 1.00 72.62 181 LEU A O 1
ATOM 1460 N N . ARG A 1 182 ? -6.392 -11.513 -2.824 1.00 65.31 182 ARG A N 1
ATOM 1461 C CA . ARG A 1 182 ? -7.329 -11.525 -1.700 1.00 65.31 182 ARG A CA 1
ATOM 1462 C C . ARG A 1 182 ? -8.654 -12.202 -2.033 1.00 65.31 182 ARG A C 1
ATOM 1464 O O . ARG A 1 182 ? -9.259 -12.781 -1.137 1.00 65.31 182 ARG A O 1
ATOM 1471 N N . GLN A 1 183 ? -9.148 -12.134 -3.268 1.00 53.72 183 GLN A N 1
ATOM 1472 C CA . GLN A 1 183 ? -10.497 -12.621 -3.583 1.00 53.72 183 GLN A CA 1
ATOM 1473 C C . GLN A 1 183 ? -10.711 -14.115 -3.250 1.00 53.72 183 GLN A C 1
ATOM 1475 O O . GLN A 1 183 ? -11.847 -14.549 -3.069 1.00 53.72 183 GLN A O 1
ATOM 1480 N N . VAL A 1 184 ? -9.629 -14.869 -3.040 1.00 45.94 184 VAL A N 1
ATOM 1481 C CA . VAL A 1 184 ? -9.628 -16.250 -2.537 1.00 45.94 184 VAL A CA 1
ATOM 1482 C C . VAL A 1 184 ? -10.141 -16.385 -1.080 1.00 45.94 184 VAL A C 1
ATOM 1484 O O . VAL A 1 184 ? -10.516 -17.481 -0.679 1.00 45.94 184 VAL A O 1
ATOM 1487 N N . THR A 1 185 ? -10.241 -15.305 -0.288 1.00 41.75 185 THR A N 1
ATOM 1488 C CA . THR A 1 185 ? -10.611 -15.345 1.150 1.00 41.75 185 THR A CA 1
ATOM 1489 C C . THR A 1 185 ? -11.878 -14.561 1.538 1.00 41.75 185 THR A C 1
ATOM 1491 O O . THR A 1 185 ? -12.051 -14.201 2.698 1.00 41.75 185 THR A O 1
ATOM 1494 N N . GLN A 1 186 ? -12.807 -14.319 0.604 1.00 44.38 186 GLN A N 1
ATOM 1495 C CA . GLN A 1 186 ? -14.163 -13.790 0.874 1.00 44.38 186 GLN A CA 1
ATOM 1496 C C . GLN A 1 186 ? -14.182 -12.564 1.813 1.00 44.38 186 GLN A C 1
ATOM 1498 O O . GLN A 1 186 ? -14.700 -12.593 2.929 1.00 44.38 186 GLN A O 1
ATOM 1503 N N . THR A 1 187 ? -13.568 -11.472 1.351 1.00 49.47 187 THR A N 1
ATOM 1504 C CA . THR A 1 187 ? -13.478 -10.201 2.081 1.00 49.47 187 THR A CA 1
ATOM 1505 C C . THR A 1 187 ? -13.782 -9.006 1.165 1.00 49.47 187 THR A C 1
ATOM 1507 O O . THR A 1 187 ? -13.451 -9.050 -0.020 1.00 49.47 187 THR A O 1
ATOM 1510 N N . PHE A 1 188 ? -14.393 -7.935 1.693 1.00 53.25 188 PHE A N 1
ATOM 1511 C CA . PHE A 1 188 ? -14.634 -6.690 0.950 1.00 53.25 188 PHE A CA 1
ATOM 1512 C C . PHE A 1 188 ? -13.314 -5.970 0.652 1.00 53.25 188 PHE A C 1
ATOM 1514 O O . PHE A 1 188 ? -12.487 -5.761 1.545 1.00 53.25 188 PHE A O 1
ATOM 1521 N N . LEU A 1 189 ? -13.118 -5.602 -0.614 1.00 53.22 189 LEU A N 1
ATOM 1522 C CA . LEU A 1 189 ? -11.865 -5.058 -1.118 1.00 53.22 189 LEU A CA 1
ATOM 1523 C C . LEU A 1 189 ? -12.093 -3.698 -1.771 1.00 53.22 189 LEU A C 1
ATOM 1525 O O . LEU A 1 189 ? -12.800 -3.601 -2.772 1.00 53.22 189 LEU A O 1
ATOM 1529 N N . PHE A 1 190 ? -11.445 -2.672 -1.229 1.00 56.72 190 PHE A N 1
ATOM 1530 C CA . PHE A 1 190 ? -11.390 -1.345 -1.824 1.00 56.72 190 PHE A CA 1
ATOM 1531 C C . PHE A 1 190 ? -9.952 -1.069 -2.266 1.00 56.72 190 PHE A C 1
ATOM 1533 O O . PHE A 1 190 ? -9.028 -0.987 -1.462 1.00 56.72 190 PHE A O 1
ATOM 1540 N N . THR A 1 191 ? -9.726 -0.939 -3.565 1.00 52.72 191 THR A N 1
ATOM 1541 C CA . THR A 1 191 ? -8.471 -0.379 -4.079 1.00 52.72 191 THR A CA 1
ATOM 1542 C C . THR A 1 191 ? -8.566 1.138 -3.975 1.00 52.72 191 THR A C 1
ATOM 1544 O O . THR A 1 191 ? -9.476 1.718 -4.569 1.00 52.72 191 THR A O 1
ATOM 1547 N N . LEU A 1 192 ? -7.651 1.799 -3.257 1.00 58.03 192 LEU A N 1
ATOM 1548 C CA . LEU A 1 192 ? -7.654 3.267 -3.160 1.00 58.03 192 LEU A CA 1
ATOM 1549 C C . LEU A 1 192 ? -7.353 3.940 -4.514 1.00 58.03 192 LEU A C 1
ATOM 1551 O O . LEU A 1 192 ? -7.624 5.129 -4.676 1.00 58.03 192 LEU A O 1
ATOM 1555 N N . ASP A 1 193 ? -6.872 3.166 -5.494 1.00 47.00 193 ASP A N 1
ATOM 1556 C CA . ASP A 1 193 ? -6.596 3.598 -6.869 1.00 47.00 193 ASP A CA 1
ATOM 1557 C C . ASP A 1 193 ? -7.832 3.568 -7.790 1.00 47.00 193 ASP A C 1
ATOM 1559 O O . ASP A 1 193 ? -7.822 4.180 -8.857 1.00 47.00 193 ASP A O 1
ATOM 1563 N N . ILE A 1 194 ? -8.911 2.879 -7.391 1.00 39.34 194 ILE A N 1
ATOM 1564 C CA . ILE A 1 194 ? -10.169 2.797 -8.150 1.00 39.34 194 ILE A CA 1
ATOM 1565 C C . ILE A 1 194 ? -11.291 3.318 -7.259 1.00 39.34 194 ILE A C 1
ATOM 1567 O O . ILE A 1 194 ? -12.044 2.571 -6.638 1.00 39.34 194 ILE A O 1
ATOM 1571 N N . LEU A 1 195 ? -11.434 4.638 -7.227 1.00 35.97 195 LEU A N 1
ATOM 1572 C CA . LEU A 1 195 ? -12.732 5.226 -6.938 1.00 35.97 195 LEU A CA 1
ATOM 1573 C C . LEU A 1 195 ? -13.606 4.989 -8.165 1.00 35.97 195 LEU A C 1
ATOM 1575 O O . LEU A 1 195 ? -13.538 5.750 -9.131 1.00 35.97 195 LEU A O 1
ATOM 1579 N N . LEU A 1 196 ? -14.453 3.959 -8.124 1.00 27.86 196 LEU A N 1
ATOM 1580 C CA . LEU A 1 196 ? -15.701 4.083 -8.862 1.00 27.86 196 LEU A CA 1
ATOM 1581 C C . LEU A 1 196 ? -16.417 5.308 -8.273 1.00 27.86 196 LEU A C 1
ATOM 1583 O O . LEU A 1 196 ? -16.584 5.376 -7.050 1.00 27.86 196 LEU A O 1
ATOM 1587 N N . PRO A 1 197 ? -16.792 6.310 -9.089 1.00 26.98 197 PRO A N 1
ATOM 1588 C CA . PRO A 1 197 ? -17.706 7.332 -8.621 1.00 26.98 197 PRO A CA 1
ATOM 1589 C C . PRO A 1 197 ? -18.953 6.610 -8.119 1.00 26.98 197 PRO A C 1
ATOM 1591 O O . PRO A 1 197 ? -19.485 5.730 -8.799 1.00 26.98 197 PRO A O 1
ATOM 1594 N N . SER A 1 198 ? -19.373 6.962 -6.908 1.00 26.94 198 SER A N 1
ATOM 1595 C CA . SER A 1 198 ? -20.633 6.544 -6.310 1.00 26.94 198 SER A CA 1
ATOM 1596 C C . SER A 1 198 ? -21.752 6.645 -7.346 1.00 26.94 198 SER A C 1
ATOM 1598 O O . SER A 1 198 ? -22.234 7.737 -7.648 1.00 26.94 198 SER A O 1
ATOM 1600 N N . SER A 1 199 ? -22.149 5.508 -7.902 1.00 26.53 199 SER A N 1
ATOM 1601 C CA . SER A 1 199 ? -23.446 5.342 -8.536 1.00 26.53 199 SER A CA 1
ATOM 1602 C C . SER A 1 199 ? -24.290 4.612 -7.506 1.00 26.53 199 SER A C 1
ATOM 1604 O O . SER A 1 199 ? -24.073 3.437 -7.240 1.00 26.53 199 SER A O 1
ATOM 1606 N N . THR A 1 200 ? -25.139 5.398 -6.842 1.00 29.28 200 THR A N 1
ATOM 1607 C CA . THR A 1 200 ? -26.476 5.025 -6.358 1.00 29.28 200 THR A CA 1
ATOM 1608 C C . THR A 1 200 ? -26.765 3.526 -6.271 1.00 29.28 200 THR A C 1
ATOM 1610 O O . THR A 1 200 ? -26.922 2.901 -7.316 1.00 29.28 200 THR A O 1
ATOM 1613 N N . PHE A 1 201 ? -26.929 3.004 -5.055 1.00 33.28 201 PHE A N 1
ATOM 1614 C CA . PHE A 1 201 ? -28.159 2.360 -4.569 1.00 33.28 201 PHE A CA 1
ATOM 1615 C C . PHE A 1 201 ? -28.088 2.189 -3.049 1.00 33.28 201 PHE A C 1
ATOM 1617 O O . PHE A 1 201 ? -26.978 1.906 -2.544 1.00 33.28 201 PHE A O 1
#

Secondary structure (DSSP, 8-state):
-HHHHHHHHHHHHHHHHHHHHHHHHHHHHHHHHHHHHHHHHHHHHTTSPPSSSS-GGGBPPBTTTSSSPPPTTSEEEEEE----TT-B----HHHHHHHHHHHHH-TTSEEEEEESS--B--SGGG-HHHHHHHTSTTEEEEE--HHHHHTTSTTHHHHHTTGGGGSTTHHHHHHHHHHHHHHTT--EEEETT--------

Organism: Phlebotomus papatasi (NCBI:txid29031)

Foldseek 3Di:
DVVVVVVVVVVVVVVVVVVVVVVVVVVVVVVVVVVLVVQLVVLLLQQDDDPPDDDPVFWFAAQVPDPDHADFPQEEEEEDLDRDPVQADDDDPVRLVVQVVVCVVRVRGAYEYEYSGTHGCPPVPPCPSVVVQVVRPRYGYHYHNPQVLCPPPPCNVCVVVSVLSSDPCNSVSVLVVVVVSCVVRRHHYDYPVDDPPDDDD

Sequence (201 aa):
MRRCLKLIHRRQNSKKSSLILGLVAFLLTLSAILTLKHALNSGKKCFILPDGSLREDLLLPDIMMDNKTPTLGRTIFFHETSCSQDQVIKLNSRQACAIESAAKMNPHWDVFVLFASPVGFLNKTSLPIIDALTSYDNIHFRNVNLWNYAYGTPIYDWIKDGQIFYSSYMNSHVSDFLRYLRQVTQTFLFTLDILLPSSTF

pLDDT: mean 78.19, std 16.19, range [26.53, 96.38]

Radius of gyration: 25.62 Å; chains: 1; bounding box: 67×38×85 Å

InterPro domains:
  IPR029044 Nucleotide-diphospho-sugar transferases [SSF53448] (72-181)
  IPR051981 Alpha-1,4-N-acetylglucosaminyltransferase [PTHR12042] (48-181)